Protein AF-A0A095VUU5-F1 (afdb_monomer_lite)

InterPro domains:
  IPR013545 Type II secretion system protein GspG, C-terminal [PF08334] (118-203)
  IPR045584 Pilin-like [SSF54523] (116-202)

Sequence (215 aa):
MLRPIAPLTLAATLLAGCASLERDARDAIIAELPSPYGTSFSALHRFPGEVICGRYTATDLQGFRVETHDFIYSGGKSYRRPTAEQLALFCTDKPATALEKELGMPPWQGGSGTLGQIHADLRALEAAVQAHITETGDVPLQGLQELVPPAAAYLPALPRDPWGNSYRFEVGLGGRTQRDYRLFTLGADNRPGGTGENADVGREHLPYLNRLARL

Radius of gyration: 22.28 Å; chains: 1; bounding box: 57×37×85 Å

pLDDT: mean 90.58, std 13.14, range [41.97, 98.69]

Organism: NCBI:txid1265313

Structure (mmCIF, N/CA/C/O backbone):
data_AF-A0A095VUU5-F1
#
_entry.id   AF-A0A095VUU5-F1
#
loop_
_atom_site.group_PDB
_atom_site.id
_atom_site.type_symbol
_atom_site.label_atom_id
_atom_site.label_alt_id
_atom_site.label_comp_id
_atom_site.label_asym_id
_atom_site.label_entity_id
_atom_site.label_seq_id
_atom_site.pdbx_PDB_ins_code
_atom_site.Cartn_x
_atom_site.Cartn_y
_atom_site.Cartn_z
_atom_site.occupancy
_atom_site.B_iso_or_equiv
_atom_site.auth_seq_id
_atom_site.auth_comp_id
_atom_site.auth_asym_id
_atom_site.auth_atom_id
_atom_site.pdbx_PDB_model_num
ATOM 1 N N . MET A 1 1 ? -28.046 15.975 -63.568 1.00 44.69 1 MET A N 1
ATOM 2 C CA . MET A 1 1 ? -26.694 15.849 -62.981 1.00 44.69 1 MET A CA 1
ATOM 3 C C . MET A 1 1 ? -26.773 16.172 -61.495 1.00 44.69 1 MET A C 1
ATOM 5 O O . MET A 1 1 ? -26.799 17.342 -61.166 1.00 44.69 1 MET A O 1
ATOM 9 N N . LEU A 1 2 ? -26.857 15.179 -60.606 1.00 41.97 2 LEU A N 1
ATOM 10 C CA . LEU A 1 2 ? -26.698 15.376 -59.157 1.00 41.97 2 LEU A CA 1
ATOM 11 C C . LEU A 1 2 ? -25.959 14.145 -58.601 1.00 41.97 2 LEU A C 1
ATOM 13 O O . LEU A 1 2 ? -26.437 13.025 -58.769 1.00 41.97 2 LEU A O 1
ATOM 17 N N . ARG A 1 3 ? -24.772 14.341 -58.013 1.00 44.69 3 ARG A N 1
ATOM 18 C CA . ARG A 1 3 ? -24.004 13.296 -57.304 1.00 44.69 3 ARG A CA 1
ATOM 19 C C . ARG A 1 3 ? -24.334 13.375 -55.809 1.00 44.69 3 ARG A C 1
ATOM 21 O O . ARG A 1 3 ? -24.416 14.493 -55.302 1.00 44.69 3 ARG A O 1
ATOM 28 N N . PRO A 1 4 ? -24.482 12.249 -55.093 1.00 52.34 4 PRO A N 1
ATOM 29 C CA . PRO A 1 4 ? -24.676 12.280 -53.653 1.00 52.34 4 PRO A CA 1
ATOM 30 C C . PRO A 1 4 ? -23.327 12.462 -52.943 1.00 52.34 4 PRO A C 1
ATOM 32 O O . PRO A 1 4 ? -22.320 11.863 -53.324 1.00 52.34 4 PRO A O 1
ATOM 35 N N . ILE A 1 5 ? -23.318 13.312 -51.918 1.00 54.06 5 ILE A N 1
ATOM 36 C CA . ILE A 1 5 ? -22.189 13.533 -51.010 1.00 54.06 5 ILE A CA 1
ATOM 37 C C . ILE A 1 5 ? -22.320 12.513 -49.875 1.00 54.06 5 ILE A C 1
ATOM 39 O O . ILE A 1 5 ? -23.328 12.499 -49.172 1.00 54.06 5 ILE A O 1
ATOM 43 N N . ALA A 1 6 ? -21.323 11.643 -49.718 1.00 49.22 6 ALA A N 1
ATOM 44 C CA . ALA A 1 6 ? -21.236 10.716 -48.591 1.00 49.22 6 ALA A CA 1
ATOM 45 C C . ALA A 1 6 ? -20.668 11.438 -47.352 1.00 49.22 6 ALA A C 1
ATOM 47 O O . ALA A 1 6 ? -19.742 12.241 -47.506 1.00 49.22 6 ALA A O 1
ATOM 48 N N . PRO A 1 7 ? -21.171 11.171 -46.132 1.00 52.31 7 PRO A N 1
ATOM 49 C CA . PRO A 1 7 ? -20.640 11.791 -44.930 1.00 52.31 7 PRO A CA 1
ATOM 50 C C . PRO A 1 7 ? -19.351 11.080 -44.501 1.00 52.31 7 PRO A C 1
ATOM 52 O O . PRO A 1 7 ? -19.304 9.860 -44.356 1.00 52.31 7 PRO A O 1
ATOM 55 N N . LEU A 1 8 ? -18.296 11.866 -44.301 1.00 48.91 8 LEU A N 1
ATOM 56 C CA . LEU A 1 8 ? -17.020 11.420 -43.757 1.00 48.91 8 LEU A CA 1
ATOM 57 C C . LEU A 1 8 ? -17.159 11.310 -42.230 1.00 48.91 8 LEU A C 1
ATOM 59 O O . LEU A 1 8 ? -17.089 12.309 -41.517 1.00 48.91 8 LEU A O 1
ATOM 63 N N . THR A 1 9 ? -17.402 10.107 -41.715 1.00 48.03 9 THR A N 1
ATOM 64 C CA . THR A 1 9 ? -17.365 9.836 -40.272 1.00 48.03 9 THR A CA 1
ATOM 65 C C . THR A 1 9 ? -15.922 9.881 -39.775 1.00 48.03 9 THR A C 1
ATOM 67 O O . THR A 1 9 ? -15.128 8.986 -40.063 1.00 48.03 9 THR A O 1
ATOM 70 N N . LEU A 1 10 ? -15.586 10.935 -39.031 1.00 48.56 10 LEU A N 1
ATOM 71 C CA . LEU A 1 10 ? -14.312 11.091 -38.337 1.00 48.56 10 LEU A CA 1
ATOM 72 C C . LEU A 1 10 ? -14.293 10.153 -37.115 1.00 48.56 10 LEU A C 1
ATOM 74 O O . LEU A 1 10 ? -14.937 10.422 -36.103 1.00 48.56 10 LEU A O 1
ATOM 78 N N . ALA A 1 11 ? -13.581 9.032 -37.211 1.00 52.38 11 ALA A N 1
ATOM 79 C CA . ALA A 1 11 ? -13.318 8.164 -36.068 1.00 52.38 11 ALA A CA 1
ATOM 80 C C . ALA A 1 11 ? -12.203 8.788 -35.210 1.00 52.38 11 ALA A C 1
ATOM 82 O O . ALA A 1 11 ? -11.030 8.747 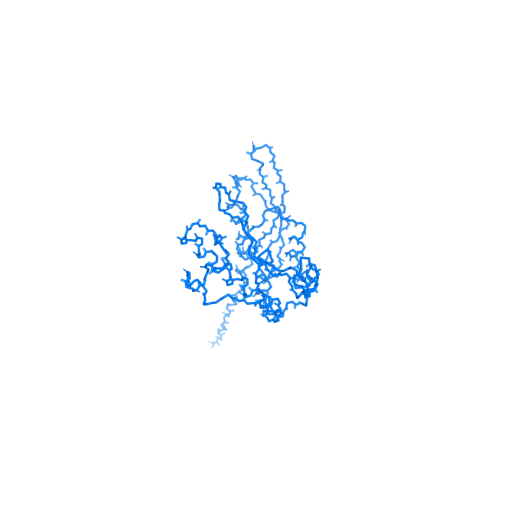-35.577 1.00 52.38 11 ALA A O 1
ATOM 83 N N . ALA A 1 12 ? -12.565 9.397 -34.079 1.00 51.28 12 ALA A N 1
ATOM 84 C CA . ALA A 1 12 ? -11.605 9.892 -33.097 1.00 51.28 12 ALA A CA 1
ATOM 85 C C . ALA A 1 12 ? -10.979 8.705 -32.344 1.00 51.28 12 ALA A C 1
ATOM 87 O O . ALA A 1 12 ? -11.625 8.033 -31.543 1.00 51.28 12 ALA A O 1
ATOM 88 N N . THR A 1 13 ? -9.715 8.421 -32.637 1.00 54.34 13 THR A N 1
ATOM 89 C CA . THR A 1 13 ? -8.928 7.342 -32.030 1.00 54.34 13 THR A CA 1
ATOM 90 C C . THR A 1 13 ? -8.518 7.666 -30.586 1.00 54.34 13 THR A C 1
ATOM 92 O O . THR A 1 13 ? -7.888 8.690 -30.329 1.00 54.34 13 THR A O 1
ATOM 95 N N . LEU A 1 14 ? -8.813 6.740 -29.666 1.00 52.06 14 LEU A N 1
ATOM 96 C CA . LEU A 1 14 ? -8.562 6.712 -28.209 1.00 52.06 14 LEU A CA 1
ATOM 97 C C . LEU A 1 14 ? -7.072 6.705 -27.765 1.00 52.06 14 LEU A C 1
ATOM 99 O O . LEU A 1 14 ? -6.713 6.082 -26.771 1.00 52.06 14 LEU A O 1
ATOM 103 N N . LEU A 1 15 ? -6.166 7.397 -28.459 1.00 53.34 15 LEU A N 1
ATOM 104 C CA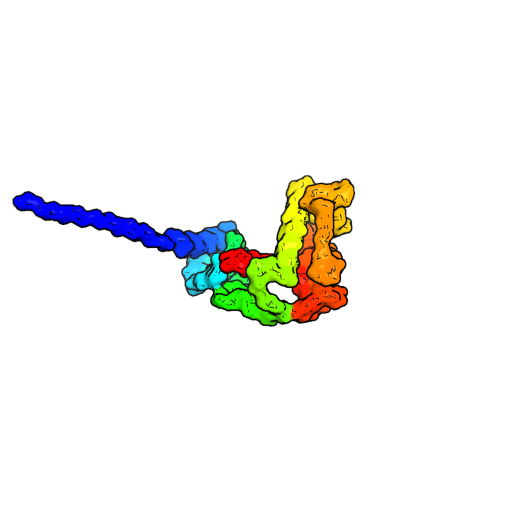 . LEU A 1 15 ? -4.720 7.356 -28.160 1.00 53.34 15 LEU A CA 1
ATOM 105 C C . LEU A 1 15 ? -4.274 8.244 -26.976 1.00 53.34 15 LEU A C 1
ATOM 107 O O . LEU A 1 15 ? -3.115 8.181 -26.562 1.00 53.34 15 LEU A O 1
ATOM 111 N N . ALA A 1 16 ? -5.166 9.059 -26.405 1.00 55.72 16 ALA A N 1
ATOM 112 C CA . ALA A 1 16 ? -4.808 10.064 -25.397 1.00 55.72 16 ALA A CA 1
ATOM 113 C C . ALA A 1 16 ? -4.332 9.476 -24.049 1.00 55.72 16 ALA A C 1
ATOM 115 O O . ALA A 1 16 ? -3.469 10.071 -23.407 1.00 55.72 16 ALA A O 1
ATOM 116 N N . GLY A 1 17 ? -4.834 8.302 -23.643 1.00 60.78 17 GLY A N 1
ATOM 117 C CA . GLY A 1 17 ? -4.508 7.692 -22.341 1.00 60.78 17 GLY A CA 1
ATOM 118 C C . GLY A 1 17 ? -3.165 6.947 -22.284 1.00 60.78 17 GLY A C 1
ATOM 119 O O . GLY A 1 17 ? -2.655 6.629 -21.206 1.00 60.78 17 GLY A O 1
ATOM 120 N N . CYS A 1 18 ? -2.562 6.640 -23.438 1.00 61.84 18 CYS A N 1
ATOM 121 C CA . CYS A 1 18 ? -1.288 5.918 -23.476 1.00 61.84 18 CYS A CA 1
ATOM 122 C C . CYS A 1 18 ? -0.106 6.840 -23.169 1.00 61.84 18 CYS A C 1
ATOM 124 O O . CYS A 1 18 ? 0.719 6.541 -22.305 1.00 61.84 18 CYS A O 1
ATOM 126 N N . ALA A 1 19 ? -0.070 7.985 -23.850 1.00 72.69 19 ALA A N 1
ATO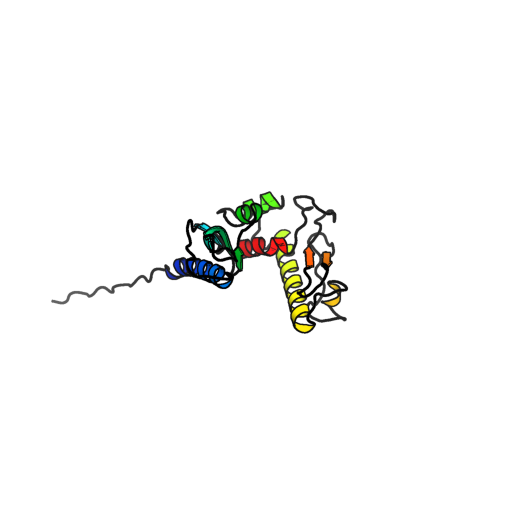M 127 C CA . ALA A 1 19 ? 0.998 8.961 -23.703 1.00 72.69 19 ALA A CA 1
ATOM 128 C C . ALA A 1 19 ? 0.918 9.740 -22.378 1.00 72.69 19 ALA A C 1
ATOM 130 O O . ALA A 1 19 ? 1.931 10.287 -21.953 1.00 72.69 19 ALA A O 1
ATOM 131 N N . SER A 1 20 ? -0.253 9.808 -21.731 1.00 87.12 20 SER A N 1
ATOM 132 C CA . SER A 1 20 ? -0.389 10.466 -20.426 1.00 87.12 20 SER A CA 1
ATOM 133 C C . SER A 1 20 ? 0.335 9.691 -19.331 1.00 87.12 20 SER A C 1
ATOM 135 O O . SER A 1 20 ? 1.223 10.257 -18.718 1.00 87.12 20 SER A O 1
ATOM 137 N N . LEU A 1 21 ? 0.090 8.385 -19.182 1.00 91.69 21 LEU A N 1
ATOM 138 C CA . LEU A 1 21 ? 0.659 7.614 -18.066 1.00 91.69 21 LEU A CA 1
ATOM 139 C C . LEU A 1 21 ? 2.196 7.586 -18.057 1.00 91.69 21 LEU A C 1
ATOM 141 O O . LEU A 1 21 ? 2.809 7.627 -16.998 1.00 91.69 21 LEU A O 1
ATOM 145 N N . GLU A 1 22 ? 2.837 7.500 -19.228 1.00 95.25 22 GLU A N 1
ATOM 146 C CA . GLU A 1 22 ? 4.303 7.568 -19.296 1.00 95.25 22 GLU A CA 1
ATOM 147 C C . GLU A 1 22 ? 4.836 8.954 -18.934 1.00 95.25 22 GLU A C 1
ATOM 149 O O . GLU A 1 22 ? 5.908 9.047 -18.339 1.00 95.25 22 GLU A O 1
ATOM 154 N N . ARG A 1 23 ? 4.118 10.025 -19.298 1.00 95.19 23 ARG A N 1
ATOM 155 C CA . ARG A 1 23 ? 4.467 11.381 -18.863 1.00 95.19 23 ARG A CA 1
ATOM 156 C C . ARG A 1 23 ? 4.270 11.523 -17.362 1.00 95.19 23 ARG A C 1
ATOM 158 O O . ARG A 1 23 ? 5.220 11.900 -16.694 1.00 95.19 23 ARG A O 1
ATOM 165 N N . ASP A 1 24 ? 3.125 11.099 -16.838 1.00 95.12 24 ASP A N 1
ATOM 166 C CA . ASP A 1 24 ? 2.814 11.144 -15.408 1.00 95.12 24 ASP A CA 1
ATOM 167 C C . ASP A 1 24 ? 3.868 10.379 -14.590 1.00 95.12 24 ASP A C 1
ATOM 169 O O . ASP A 1 24 ? 4.329 10.853 -13.553 1.00 95.12 24 ASP A O 1
ATOM 173 N N . ALA A 1 25 ? 4.322 9.225 -15.093 1.00 96.75 25 ALA A N 1
ATOM 174 C CA . ALA A 1 25 ? 5.396 8.451 -14.482 1.00 96.75 25 ALA A CA 1
ATOM 175 C C . ALA A 1 25 ? 6.740 9.196 -14.477 1.00 96.75 25 ALA A C 1
ATOM 177 O O . ALA A 1 25 ? 7.439 9.202 -13.463 1.00 96.75 25 ALA A O 1
ATOM 178 N N . ARG A 1 26 ? 7.114 9.834 -15.593 1.00 96.50 26 ARG A N 1
ATOM 179 C CA . ARG A 1 26 ? 8.351 10.629 -15.687 1.00 96.50 26 ARG A CA 1
ATOM 180 C C . ARG A 1 26 ? 8.296 11.843 -14.769 1.00 96.50 26 ARG A C 1
ATOM 182 O O . ARG A 1 26 ? 9.251 12.082 -14.034 1.00 96.50 26 ARG A O 1
ATOM 189 N N . ASP A 1 27 ? 7.181 12.562 -14.787 1.00 95.75 27 ASP A N 1
ATOM 190 C CA . ASP A 1 27 ? 6.962 13.768 -13.994 1.00 95.75 27 ASP A CA 1
ATOM 191 C C . ASP A 1 27 ? 6.997 13.447 -12.497 1.00 95.75 27 ASP A C 1
ATOM 193 O O . ASP A 1 27 ? 7.649 14.160 -11.734 1.00 95.75 27 ASP A O 1
ATOM 197 N N . ALA A 1 28 ? 6.398 12.326 -12.080 1.00 96.00 28 ALA A N 1
ATOM 198 C CA . ALA A 1 28 ? 6.457 11.861 -10.697 1.00 96.00 28 ALA A CA 1
ATOM 199 C C . ALA A 1 28 ? 7.896 11.569 -10.240 1.00 96.00 28 ALA A C 1
ATOM 201 O O . ALA A 1 28 ? 8.294 11.989 -9.157 1.00 96.00 28 ALA A O 1
ATOM 202 N N . ILE A 1 29 ? 8.707 10.912 -11.078 1.00 96.38 29 ILE A N 1
ATOM 203 C CA . ILE A 1 29 ? 10.118 10.658 -10.753 1.00 96.38 29 ILE A CA 1
ATOM 204 C C . ILE A 1 29 ? 10.906 11.968 -10.685 1.00 96.38 29 ILE A C 1
ATOM 206 O O . ILE A 1 29 ? 11.648 12.176 -9.728 1.00 96.38 29 ILE A O 1
ATOM 210 N N . ILE A 1 30 ? 10.729 12.860 -11.665 1.00 95.12 30 ILE A N 1
ATOM 211 C CA . ILE A 1 30 ? 11.394 14.171 -11.719 1.00 95.12 30 ILE A CA 1
ATOM 212 C C . ILE A 1 30 ? 11.091 14.993 -10.463 1.00 95.12 30 ILE A C 1
ATOM 214 O O . ILE A 1 30 ? 12.011 15.573 -9.887 1.00 95.12 30 ILE A O 1
ATOM 218 N N . ALA A 1 31 ? 9.832 15.012 -10.018 1.00 94.44 31 ALA A N 1
ATOM 219 C CA . ALA A 1 31 ? 9.387 15.785 -8.861 1.00 94.44 31 ALA A CA 1
ATOM 220 C C . ALA A 1 31 ? 10.058 15.362 -7.541 1.00 94.44 31 ALA A C 1
ATOM 222 O O . ALA A 1 31 ? 10.172 16.172 -6.624 1.00 94.44 31 ALA A O 1
ATOM 223 N N . GLU A 1 32 ? 10.524 14.116 -7.434 1.00 92.50 32 GLU A N 1
ATOM 224 C CA . GLU A 1 32 ? 11.185 13.605 -6.230 1.00 92.50 32 GLU A CA 1
ATOM 225 C C . GLU A 1 32 ? 12.721 13.737 -6.260 1.00 92.50 32 GLU A C 1
ATOM 227 O O . GLU A 1 32 ? 13.398 13.437 -5.264 1.00 92.50 32 GLU A O 1
ATOM 232 N N . LEU A 1 33 ? 13.317 14.111 -7.399 1.00 90.19 33 LEU A N 1
ATOM 233 C CA . LEU A 1 33 ? 14.772 14.197 -7.545 1.00 90.19 33 LEU A CA 1
ATOM 234 C C . LEU A 1 33 ? 15.324 15.502 -6.952 1.00 90.19 33 LEU A C 1
ATOM 236 O O . LEU A 1 33 ? 14.838 16.577 -7.291 1.00 90.19 33 LEU A O 1
ATOM 240 N N . PRO A 1 34 ? 16.403 15.441 -6.143 1.00 85.94 34 PRO A N 1
ATOM 241 C CA . PRO A 1 34 ? 17.079 16.645 -5.652 1.00 85.94 34 PRO A CA 1
ATOM 242 C C . PRO A 1 34 ? 17.608 17.541 -6.781 1.00 85.94 34 PRO A C 1
ATOM 244 O O . PRO A 1 34 ? 17.633 18.761 -6.647 1.00 85.94 34 PRO A O 1
ATOM 247 N N . SER A 1 35 ? 18.034 16.931 -7.892 1.00 85.06 35 SER A N 1
ATOM 248 C CA . SER A 1 35 ? 18.458 17.619 -9.110 1.00 85.06 35 SER A CA 1
ATOM 249 C C . SER A 1 35 ? 17.894 16.883 -10.329 1.00 85.06 35 SER A C 1
ATOM 251 O O . SER A 1 35 ? 18.369 15.792 -10.649 1.00 85.06 35 SER A O 1
ATOM 253 N N . PRO A 1 36 ? 16.875 17.436 -11.008 1.00 85.50 36 PRO A N 1
ATOM 254 C CA . PRO A 1 36 ? 16.240 16.773 -12.145 1.00 85.50 36 PRO A CA 1
ATOM 255 C C . PRO A 1 36 ? 17.016 16.945 -13.463 1.00 85.50 36 PRO A C 1
ATOM 257 O O . PRO A 1 36 ? 16.707 16.279 -14.454 1.00 85.50 36 PRO A O 1
ATOM 260 N N . TYR A 1 37 ? 18.017 17.828 -13.510 1.00 83.81 37 TYR A N 1
ATOM 261 C CA . TYR A 1 37 ? 18.756 18.142 -14.733 1.00 83.81 37 TYR A CA 1
ATOM 262 C C . TYR A 1 37 ? 19.526 16.931 -15.271 1.00 83.81 37 TYR A C 1
ATOM 264 O O . TYR A 1 37 ? 20.235 16.254 -14.533 1.00 83.81 37 TYR A O 1
ATOM 272 N N . GLY A 1 38 ? 19.403 16.674 -16.576 1.00 84.50 38 GLY A N 1
ATOM 273 C CA . GLY A 1 38 ? 20.063 15.535 -17.225 1.00 84.50 38 GLY A CA 1
ATOM 274 C C . GLY A 1 38 ? 19.414 14.177 -16.936 1.00 84.50 38 GLY A C 1
ATOM 275 O O . GLY A 1 38 ? 19.950 13.151 -17.356 1.00 84.50 38 GLY A O 1
ATOM 276 N N . THR A 1 39 ? 18.259 14.150 -16.259 1.00 93.25 39 THR A N 1
ATOM 277 C CA . THR A 1 39 ? 17.482 12.920 -16.069 1.00 93.25 39 THR A CA 1
ATOM 278 C C . THR A 1 39 ? 17.005 12.404 -17.420 1.00 93.25 39 THR A C 1
ATOM 280 O O . THR A 1 39 ? 16.299 13.088 -18.160 1.00 93.25 39 THR A O 1
ATOM 283 N N . SER A 1 40 ? 17.382 11.173 -17.736 1.00 95.19 40 SER A N 1
ATOM 284 C CA . SER A 1 40 ? 16.910 10.437 -18.902 1.00 95.19 40 SER A CA 1
ATOM 285 C C . SER A 1 40 ? 16.151 9.206 -18.435 1.00 95.19 40 SER A C 1
ATOM 287 O O . SER A 1 40 ? 16.395 8.707 -17.338 1.00 95.19 40 SER A O 1
ATOM 289 N N . PHE A 1 41 ? 15.233 8.710 -19.260 1.00 97.38 41 PHE A N 1
ATOM 290 C CA . PHE A 1 41 ? 14.479 7.497 -18.962 1.00 97.38 41 PHE A CA 1
ATOM 291 C C . PHE A 1 41 ? 14.619 6.500 -20.102 1.00 97.38 41 PHE A C 1
ATOM 293 O O . PHE A 1 41 ? 14.611 6.883 -21.274 1.00 97.38 41 PHE A O 1
ATOM 300 N N . SER A 1 42 ? 14.711 5.221 -19.760 1.00 97.88 42 SER A N 1
ATOM 301 C CA . SER A 1 42 ? 14.896 4.122 -20.709 1.00 97.88 42 SER A CA 1
ATOM 302 C C . SER A 1 42 ? 14.170 2.860 -20.243 1.00 97.88 42 SER A C 1
ATOM 304 O O . SER A 1 42 ? 13.735 2.784 -19.095 1.00 97.88 42 SER A O 1
ATOM 306 N N . ALA A 1 43 ? 14.009 1.889 -21.150 1.00 96.69 43 ALA A N 1
ATOM 307 C CA . ALA A 1 43 ? 13.340 0.611 -20.882 1.00 96.69 43 ALA A CA 1
ATOM 308 C C . ALA A 1 43 ? 11.959 0.764 -20.209 1.00 96.69 43 ALA A C 1
ATOM 310 O O . ALA A 1 43 ? 11.647 0.050 -19.260 1.00 96.69 43 ALA A O 1
ATOM 311 N N . LEU A 1 44 ? 11.151 1.733 -20.665 1.00 97.06 44 LEU A N 1
ATOM 312 C CA . LEU A 1 44 ? 9.797 1.914 -20.146 1.00 97.06 44 LEU A CA 1
ATOM 313 C C . LEU A 1 44 ? 8.894 0.793 -20.662 1.00 97.06 44 LEU A C 1
ATOM 315 O O . LEU A 1 44 ? 8.787 0.573 -21.869 1.00 97.06 44 LEU A O 1
ATOM 319 N N . HIS A 1 45 ? 8.216 0.130 -19.736 1.00 97.06 45 HIS A N 1
ATOM 320 C CA . HIS A 1 45 ? 7.248 -0.918 -20.005 1.00 97.06 45 HIS A CA 1
ATOM 321 C C . HIS A 1 45 ? 5.969 -0.649 -19.222 1.00 97.06 45 HIS A C 1
ATOM 323 O O . HIS A 1 45 ? 6.003 -0.373 -18.021 1.00 97.06 45 HIS A O 1
ATOM 329 N N . ARG A 1 46 ? 4.834 -0.740 -19.916 1.00 96.19 46 ARG A N 1
ATOM 330 C CA . ARG A 1 46 ? 3.505 -0.645 -19.318 1.00 96.19 46 ARG A CA 1
ATOM 331 C C . ARG A 1 46 ? 3.015 -2.035 -18.936 1.00 96.19 46 ARG A C 1
ATOM 333 O O . ARG A 1 46 ? 3.113 -2.956 -19.739 1.00 96.19 46 ARG A O 1
ATOM 340 N N . PHE A 1 47 ? 2.404 -2.132 -17.763 1.00 96.75 47 PHE A N 1
ATOM 341 C CA . PHE A 1 47 ? 1.728 -3.331 -17.281 1.00 96.75 47 PHE A CA 1
ATOM 342 C C . PHE A 1 47 ? 0.260 -3.027 -16.924 1.00 96.75 47 PHE A C 1
ATOM 344 O O . PHE A 1 47 ? -0.091 -1.861 -16.695 1.00 96.75 47 PHE A O 1
ATOM 351 N N . PRO A 1 48 ? -0.621 -4.046 -16.852 1.00 94.94 48 PRO A N 1
ATOM 352 C CA . PRO A 1 48 ? -2.021 -3.869 -16.456 1.00 94.94 48 PRO A CA 1
ATOM 353 C C . PRO A 1 48 ? -2.181 -3.183 -15.088 1.00 94.94 48 PRO A C 1
ATOM 355 O O . PRO A 1 48 ? -1.366 -3.401 -14.187 1.00 94.94 48 PRO A O 1
ATOM 358 N N . GLY A 1 49 ? -3.244 -2.390 -14.910 1.00 93.56 49 GLY A N 1
ATOM 359 C CA . GLY A 1 49 ? -3.546 -1.698 -13.644 1.00 93.56 49 GLY A CA 1
ATOM 360 C C . GLY A 1 49 ? -2.816 -0.361 -13.451 1.00 93.56 49 GLY A C 1
ATOM 361 O O . GLY A 1 49 ? -2.507 0.011 -12.314 1.00 93.56 49 GLY A O 1
ATOM 362 N N . GLU A 1 50 ? -2.540 0.344 -14.556 1.00 94.38 50 GLU A N 1
ATOM 363 C CA . GLU A 1 50 ? -1.868 1.657 -14.593 1.00 94.38 50 GLU A CA 1
ATOM 364 C C . GLU A 1 50 ? -0.456 1.634 -13.996 1.00 94.38 50 GLU A C 1
ATOM 366 O O . GLU A 1 50 ? -0.109 2.449 -13.140 1.00 94.38 50 GLU A O 1
ATOM 371 N N . VAL A 1 51 ? 0.360 0.676 -14.448 1.00 97.38 51 VAL A N 1
ATOM 372 C CA . VAL A 1 51 ? 1.744 0.526 -13.993 1.00 97.38 51 VAL A CA 1
ATOM 373 C C . VAL A 1 51 ? 2.725 0.816 -15.119 1.00 97.38 51 VAL A C 1
ATOM 375 O O . VAL A 1 51 ? 2.574 0.299 -16.227 1.00 97.38 51 VAL A O 1
ATOM 378 N N . ILE A 1 52 ? 3.753 1.606 -14.817 1.00 97.88 52 ILE A N 1
ATOM 379 C CA . ILE A 1 52 ? 4.941 1.777 -15.656 1.00 97.88 52 ILE A CA 1
ATOM 380 C C . ILE A 1 52 ? 6.154 1.343 -14.843 1.00 97.88 52 ILE A C 1
ATOM 382 O O . ILE A 1 52 ? 6.384 1.872 -13.760 1.00 97.88 52 ILE A O 1
ATOM 386 N N . CYS A 1 53 ? 6.946 0.417 -15.371 1.00 98.38 53 CYS A N 1
ATOM 387 C CA . CYS A 1 53 ? 8.291 0.165 -14.865 1.00 98.38 53 CYS A CA 1
ATOM 388 C C . CYS A 1 53 ? 9.313 0.643 -15.886 1.00 98.38 53 CYS A C 1
ATOM 390 O O . CYS A 1 53 ? 9.064 0.594 -17.090 1.00 98.38 53 CYS A O 1
ATOM 392 N N . GLY A 1 54 ? 10.474 1.075 -15.421 1.00 98.12 54 GLY A N 1
ATOM 393 C CA . GLY A 1 54 ? 11.573 1.405 -16.312 1.00 98.12 54 GLY A CA 1
ATOM 394 C C . GLY A 1 54 ? 12.806 1.827 -15.550 1.00 98.12 54 GLY A C 1
ATOM 395 O O . GLY A 1 54 ? 12.946 1.543 -14.363 1.00 98.12 54 GLY A O 1
ATOM 396 N N . ARG A 1 55 ? 13.703 2.522 -16.243 1.00 98.25 55 ARG A N 1
ATOM 397 C CA . ARG A 1 55 ? 14.960 3.012 -15.683 1.00 98.25 55 ARG A CA 1
ATOM 398 C C . ARG A 1 55 ? 15.055 4.514 -15.843 1.00 98.25 55 ARG A C 1
ATOM 400 O O . ARG A 1 55 ? 14.619 5.047 -16.864 1.00 98.25 55 ARG A O 1
ATOM 407 N N . TYR A 1 56 ? 15.671 5.180 -14.878 1.00 97.12 56 TYR A N 1
ATOM 408 C CA . TYR A 1 56 ? 16.016 6.593 -14.965 1.00 97.12 56 TYR A CA 1
ATOM 409 C C . TYR A 1 56 ? 17.479 6.823 -14.588 1.00 97.12 56 TYR A C 1
ATOM 411 O O . TYR A 1 56 ? 18.052 6.065 -13.802 1.00 97.12 56 TYR A O 1
ATOM 419 N N . THR A 1 57 ? 18.083 7.866 -15.154 1.00 95.38 57 THR A N 1
ATOM 420 C CA . THR A 1 57 ? 19.402 8.347 -14.739 1.00 95.38 57 THR A CA 1
ATOM 421 C C . THR A 1 57 ? 19.259 9.495 -13.758 1.00 95.38 57 THR A C 1
ATOM 423 O O . THR A 1 57 ? 18.482 10.411 -14.002 1.00 95.38 57 THR A O 1
ATOM 426 N N . ALA A 1 58 ? 20.024 9.485 -12.675 1.00 91.12 58 ALA A N 1
ATOM 427 C CA . ALA A 1 58 ? 20.090 10.605 -11.749 1.00 91.12 58 ALA A CA 1
ATOM 428 C C . ALA A 1 58 ? 21.523 10.858 -11.312 1.00 91.12 58 ALA A C 1
ATOM 430 O O . ALA A 1 58 ? 22.318 9.931 -11.159 1.00 91.12 58 ALA A O 1
ATOM 431 N N . THR A 1 59 ? 21.837 12.130 -11.106 1.00 86.50 59 THR A N 1
ATOM 432 C CA . THR A 1 59 ? 23.125 12.523 -10.554 1.00 86.50 59 THR A CA 1
ATOM 433 C C . THR A 1 59 ? 23.145 12.250 -9.050 1.00 86.50 59 THR A C 1
ATOM 435 O O . THR A 1 59 ? 22.142 12.473 -8.365 1.00 86.50 59 THR A O 1
ATOM 438 N N . ASP A 1 60 ? 24.269 11.756 -8.530 1.00 80.94 60 ASP A N 1
ATOM 439 C CA . ASP A 1 60 ? 24.477 11.601 -7.091 1.00 80.94 60 ASP A CA 1
ATOM 440 C C . ASP A 1 60 ? 24.376 12.948 -6.351 1.00 80.94 60 ASP A C 1
ATOM 442 O O . ASP A 1 60 ? 24.411 14.029 -6.947 1.00 80.94 60 ASP A O 1
ATOM 446 N N . LEU A 1 61 ? 24.223 12.896 -5.023 1.00 74.56 61 LEU A N 1
ATOM 447 C CA . LEU A 1 61 ? 24.030 14.099 -4.200 1.00 74.56 61 LEU A CA 1
ATOM 448 C C . LEU A 1 61 ? 25.202 15.085 -4.304 1.00 74.56 61 LEU A C 1
ATOM 450 O O . LEU A 1 61 ? 25.031 16.272 -4.041 1.00 74.56 61 LEU A O 1
ATOM 454 N N . GLN A 1 62 ? 26.386 14.594 -4.666 1.00 78.88 62 GLN A N 1
ATOM 455 C CA . GLN A 1 62 ? 27.598 15.385 -4.817 1.00 78.88 62 GLN A CA 1
ATOM 456 C C . GLN A 1 62 ? 27.782 15.955 -6.233 1.00 78.88 62 GLN A C 1
ATOM 458 O O . GLN A 1 62 ? 28.660 16.792 -6.429 1.00 78.88 62 GLN A O 1
ATOM 463 N N . GLY A 1 63 ? 26.960 15.561 -7.208 1.00 75.25 63 GLY A N 1
ATOM 464 C CA . GLY A 1 63 ? 27.007 16.108 -8.563 1.00 75.25 63 GLY A CA 1
ATOM 465 C C . GLY A 1 63 ? 28.060 15.475 -9.479 1.00 75.25 63 GLY A C 1
ATOM 466 O O . GLY A 1 63 ? 28.309 16.006 -10.560 1.00 75.25 63 GLY A O 1
ATOM 467 N N . PHE A 1 64 ? 28.707 14.381 -9.069 1.00 80.56 64 PHE A N 1
ATOM 468 C CA . PHE A 1 64 ? 29.893 13.839 -9.741 1.00 80.56 64 PHE A CA 1
ATOM 469 C C . PHE A 1 64 ? 29.623 12.580 -10.559 1.00 80.56 64 PHE A C 1
ATOM 471 O O . PHE A 1 64 ? 30.375 12.293 -11.494 1.00 80.56 64 PHE A O 1
ATOM 478 N N . ARG A 1 65 ? 28.582 11.813 -10.223 1.00 85.31 65 ARG A N 1
ATOM 479 C CA . ARG A 1 65 ? 28.256 10.560 -10.918 1.00 85.31 65 ARG A CA 1
ATOM 480 C C . ARG A 1 65 ? 26.826 10.558 -11.405 1.00 85.31 65 ARG A C 1
ATOM 482 O O . ARG A 1 65 ? 25.930 10.940 -10.667 1.00 85.31 65 ARG A O 1
ATOM 489 N N . VAL A 1 66 ? 26.624 10.063 -12.621 1.00 88.25 66 VAL A N 1
ATOM 490 C CA . VAL A 1 66 ? 25.297 9.741 -13.148 1.00 88.25 66 VAL A CA 1
ATOM 491 C C . VAL A 1 66 ? 25.063 8.253 -12.934 1.00 88.25 66 VAL A C 1
ATOM 493 O O . VAL A 1 66 ? 25.744 7.417 -13.528 1.00 88.25 66 VAL A O 1
ATOM 496 N N . GLU A 1 67 ? 24.110 7.924 -12.074 1.00 91.44 67 GLU A N 1
ATOM 497 C CA . GLU A 1 67 ? 23.716 6.553 -11.773 1.00 91.44 67 GLU A CA 1
ATOM 498 C C . GLU A 1 67 ? 22.404 6.209 -12.476 1.00 91.44 67 GLU A C 1
ATOM 500 O O . GLU A 1 67 ? 21.557 7.071 -12.700 1.00 91.44 67 GLU A O 1
ATOM 505 N N . THR A 1 68 ? 22.233 4.937 -12.837 1.00 95.44 68 THR A N 1
ATOM 506 C CA . THR A 1 68 ? 20.983 4.427 -13.412 1.00 95.44 68 THR A CA 1
ATOM 507 C C . THR A 1 68 ? 20.256 3.579 -12.384 1.00 95.44 68 THR A C 1
ATOM 509 O O . THR A 1 68 ? 20.835 2.641 -11.835 1.00 95.44 68 THR A O 1
ATOM 512 N N . HIS A 1 69 ? 18.974 3.853 -12.177 1.00 96.19 69 HIS A N 1
ATOM 513 C CA . HIS A 1 69 ? 18.132 3.129 -11.233 1.00 96.19 69 HIS A CA 1
ATOM 514 C C . HIS A 1 69 ? 16.831 2.685 -11.877 1.00 96.19 69 HIS A C 1
ATOM 516 O O . HIS A 1 69 ? 16.320 3.351 -12.777 1.00 96.19 69 HIS A O 1
ATOM 522 N N . ASP A 1 70 ? 16.288 1.578 -11.382 1.00 98.25 70 ASP A N 1
ATOM 523 C CA . ASP A 1 70 ? 14.938 1.162 -11.727 1.00 98.25 70 ASP A CA 1
ATOM 524 C C . ASP A 1 70 ? 13.915 2.048 -11.003 1.00 98.25 70 ASP A C 1
ATOM 526 O O . ASP A 1 70 ? 14.179 2.610 -9.929 1.00 98.25 70 ASP A O 1
ATOM 530 N N . PHE A 1 71 ? 12.736 2.168 -11.598 1.00 98.31 71 PHE A N 1
ATOM 531 C CA . PHE A 1 71 ? 11.581 2.780 -10.968 1.00 98.31 71 PHE A CA 1
ATOM 532 C C . PHE A 1 71 ? 10.298 2.032 -11.308 1.00 98.31 71 PHE A C 1
ATOM 534 O O . PHE A 1 71 ? 10.189 1.378 -12.348 1.00 98.31 71 PHE A O 1
ATOM 541 N N . ILE A 1 72 ? 9.316 2.186 -10.426 1.00 98.38 72 ILE A N 1
ATOM 542 C CA . ILE A 1 72 ? 7.929 1.782 -10.649 1.00 98.38 72 ILE A CA 1
ATOM 543 C C . ILE A 1 72 ? 7.057 3.019 -10.475 1.00 98.38 72 ILE A C 1
ATOM 545 O O . ILE A 1 72 ? 7.243 3.790 -9.539 1.00 98.38 72 ILE A O 1
ATOM 549 N N . TYR A 1 73 ? 6.078 3.187 -11.346 1.00 97.88 73 TYR A N 1
ATOM 550 C CA . TYR A 1 73 ? 4.973 4.113 -11.172 1.00 97.88 73 TYR A CA 1
ATOM 551 C C . TYR A 1 73 ? 3.671 3.318 -11.160 1.00 97.88 73 TYR A C 1
ATOM 553 O O . TYR A 1 73 ? 3.455 2.490 -12.044 1.00 97.88 73 TYR A O 1
ATOM 561 N N . SER A 1 74 ? 2.822 3.537 -10.158 1.00 96.38 74 SER A N 1
ATOM 562 C CA . SER A 1 74 ? 1.544 2.837 -9.997 1.00 96.38 74 SER A CA 1
ATOM 563 C C . SER A 1 74 ? 0.541 3.717 -9.262 1.00 96.38 74 SER A C 1
ATOM 565 O O . SER A 1 74 ? 0.810 4.162 -8.145 1.00 96.38 74 SER A O 1
ATOM 567 N N . GLY A 1 75 ? -0.630 3.949 -9.865 1.00 89.75 75 GLY A N 1
ATOM 568 C CA . GLY A 1 75 ? -1.747 4.648 -9.216 1.00 89.75 75 GLY A CA 1
ATOM 569 C C . GLY A 1 75 ? -1.368 6.010 -8.622 1.00 89.75 75 GLY A C 1
ATOM 570 O O . GLY A 1 75 ? -1.742 6.307 -7.488 1.00 89.75 75 GLY A O 1
ATOM 571 N N . GLY A 1 76 ? -0.564 6.797 -9.343 1.00 91.06 76 GLY A N 1
ATOM 572 C CA . GLY A 1 76 ? -0.117 8.121 -8.901 1.00 91.06 76 GLY A CA 1
ATOM 573 C C . GLY A 1 76 ? 1.098 8.137 -7.969 1.00 91.06 76 GLY A C 1
ATOM 574 O O . GLY A 1 76 ? 1.583 9.219 -7.651 1.00 91.06 76 GLY A O 1
ATOM 575 N N . LYS A 1 77 ? 1.613 6.980 -7.534 1.00 93.38 77 LYS A N 1
ATOM 576 C CA . LYS A 1 77 ? 2.808 6.887 -6.681 1.00 93.38 77 LYS A CA 1
ATOM 577 C C . LYS A 1 77 ? 4.013 6.396 -7.469 1.00 93.38 77 LYS A C 1
ATOM 579 O O . LYS A 1 77 ? 3.887 5.497 -8.302 1.00 93.38 77 LYS A O 1
ATOM 584 N N . SER A 1 78 ? 5.178 6.964 -7.167 1.00 96.06 78 SER A N 1
ATOM 585 C CA . SER A 1 78 ? 6.462 6.533 -7.712 1.00 96.06 78 SER A CA 1
ATOM 586 C C . SER A 1 78 ? 7.285 5.800 -6.644 1.00 96.06 78 SER A C 1
ATOM 588 O O . SER A 1 78 ? 7.246 6.141 -5.463 1.00 96.06 78 SER A O 1
ATOM 590 N N . TYR A 1 79 ? 8.000 4.757 -7.058 1.00 96.25 79 TYR A N 1
ATOM 591 C CA . TYR A 1 79 ? 8.946 4.003 -6.244 1.00 96.25 79 TYR A CA 1
ATOM 592 C C . TYR A 1 79 ? 10.305 4.103 -6.916 1.00 96.25 79 TYR A C 1
ATOM 594 O O . TYR A 1 79 ? 10.556 3.459 -7.939 1.00 96.25 79 TYR A O 1
ATOM 602 N N . ARG A 1 80 ? 11.185 4.928 -6.353 1.00 95.25 80 ARG A N 1
ATOM 603 C CA . ARG A 1 80 ? 12.575 5.032 -6.796 1.00 95.25 80 ARG A CA 1
ATOM 604 C C . ARG A 1 80 ? 13.404 3.939 -6.141 1.00 95.25 80 ARG A C 1
ATOM 606 O O . ARG A 1 80 ? 13.321 3.764 -4.929 1.00 95.25 80 ARG A O 1
ATOM 613 N N . ARG A 1 81 ? 14.235 3.253 -6.932 1.00 95.06 81 ARG A N 1
ATOM 614 C CA . ARG A 1 81 ? 15.075 2.133 -6.468 1.00 95.06 81 ARG A CA 1
ATOM 615 C C . ARG A 1 81 ? 14.239 1.036 -5.774 1.00 95.06 81 ARG A C 1
ATOM 617 O O . ARG A 1 81 ? 14.498 0.724 -4.612 1.00 95.06 81 ARG A O 1
ATOM 624 N N . PRO A 1 82 ? 13.220 0.487 -6.461 1.00 97.19 82 PRO A N 1
ATOM 625 C CA . PRO A 1 82 ? 12.344 -0.528 -5.893 1.00 97.19 82 PRO A CA 1
ATOM 626 C C . PRO A 1 82 ? 13.110 -1.807 -5.540 1.00 97.19 82 PRO A C 1
ATOM 628 O O . PRO A 1 82 ? 14.135 -2.127 -6.147 1.00 97.19 82 PRO A O 1
ATOM 631 N N . THR A 1 83 ? 12.594 -2.560 -4.571 1.00 96.38 83 THR A N 1
ATOM 632 C CA . THR A 1 83 ? 13.136 -3.874 -4.206 1.00 96.38 83 THR A CA 1
ATOM 633 C C . THR A 1 83 ? 12.849 -4.916 -5.293 1.00 96.38 83 THR A C 1
ATOM 635 O O . THR A 1 83 ? 11.980 -4.735 -6.149 1.00 96.38 83 THR A O 1
ATOM 638 N N . ALA A 1 84 ? 13.554 -6.050 -5.248 1.00 95.50 84 ALA A N 1
ATOM 639 C CA . ALA A 1 84 ? 13.298 -7.165 -6.163 1.00 95.50 84 ALA A CA 1
ATOM 640 C C . ALA A 1 84 ? 11.859 -7.706 -6.043 1.00 95.50 84 ALA A C 1
ATOM 642 O O . ALA A 1 84 ? 11.244 -8.054 -7.048 1.00 95.50 84 ALA A O 1
ATOM 643 N N . GLU A 1 85 ? 11.315 -7.727 -4.826 1.00 93.38 85 GLU A N 1
ATOM 644 C CA . GLU A 1 85 ? 9.934 -8.124 -4.537 1.00 93.38 85 GLU A CA 1
ATOM 645 C C . GLU A 1 85 ? 8.926 -7.148 -5.166 1.00 93.38 85 GLU A C 1
ATOM 647 O O . GLU A 1 85 ? 8.029 -7.560 -5.902 1.00 93.38 85 GLU A O 1
ATOM 652 N N . GLN A 1 86 ? 9.140 -5.837 -4.992 1.00 96.62 86 GLN A N 1
ATOM 653 C CA . GLN A 1 86 ? 8.319 -4.804 -5.631 1.00 96.62 86 GLN A CA 1
ATOM 654 C C . GLN A 1 86 ? 8.339 -4.933 -7.156 1.00 96.62 86 GLN A C 1
ATOM 656 O O . GLN A 1 86 ? 7.289 -4.859 -7.794 1.00 96.62 86 GLN A O 1
ATOM 661 N N . LEU A 1 87 ? 9.512 -5.161 -7.753 1.00 97.25 87 LEU 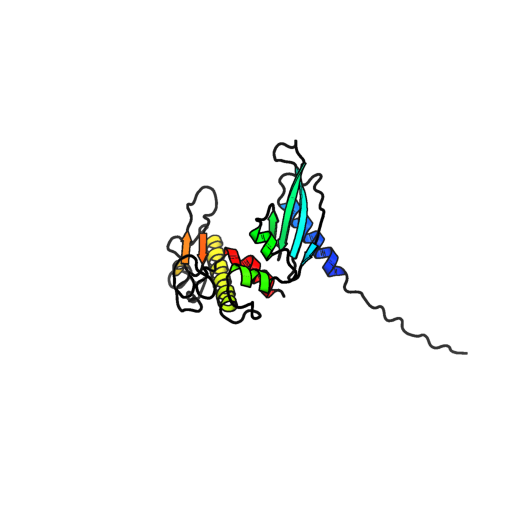A N 1
ATOM 662 C CA . LEU A 1 87 ? 9.633 -5.388 -9.194 1.00 97.25 87 LEU A CA 1
ATOM 663 C C . LEU A 1 87 ? 8.860 -6.640 -9.636 1.00 97.25 87 LEU A C 1
ATOM 665 O O . LEU A 1 87 ? 8.163 -6.586 -10.647 1.00 97.25 87 LEU A O 1
ATOM 669 N N . ALA A 1 88 ? 8.920 -7.738 -8.879 1.00 95.88 88 ALA A N 1
ATOM 670 C CA . ALA A 1 88 ? 8.197 -8.970 -9.198 1.00 95.88 88 ALA A CA 1
ATOM 671 C C . ALA A 1 88 ? 6.667 -8.804 -9.123 1.00 95.88 88 ALA A C 1
ATOM 673 O O . ALA A 1 88 ? 5.941 -9.366 -9.947 1.00 95.88 88 ALA A O 1
ATOM 674 N N . LEU A 1 89 ? 6.177 -8.008 -8.170 1.00 95.94 89 LEU A N 1
ATOM 675 C CA . LEU A 1 89 ? 4.750 -7.755 -7.973 1.00 95.94 89 LEU A CA 1
ATOM 676 C C . LEU A 1 89 ? 4.186 -6.686 -8.924 1.00 95.94 89 LEU A C 1
ATOM 678 O O . LEU A 1 89 ? 3.031 -6.786 -9.351 1.00 95.94 89 LEU A O 1
ATOM 682 N N . PHE A 1 90 ? 4.970 -5.667 -9.296 1.00 97.31 90 PHE A N 1
ATOM 683 C CA . PHE A 1 90 ? 4.520 -4.584 -10.181 1.00 97.31 90 PHE A CA 1
ATOM 684 C C . PHE A 1 90 ? 4.832 -4.819 -11.664 1.00 97.31 90 PHE A C 1
ATOM 686 O O . PHE A 1 90 ? 3.969 -4.593 -12.513 1.00 97.31 90 PHE A O 1
ATOM 693 N N . CYS A 1 91 ? 6.013 -5.319 -12.008 1.00 97.44 91 CYS A N 1
ATOM 694 C CA . CYS A 1 91 ? 6.468 -5.411 -13.397 1.00 97.44 91 CYS A CA 1
ATOM 695 C C . CYS A 1 91 ? 6.092 -6.765 -14.021 1.00 97.44 91 CYS A C 1
ATOM 697 O O . CYS A 1 91 ? 6.944 -7.546 -14.437 1.00 97.44 91 CYS A O 1
ATOM 699 N N . THR A 1 92 ? 4.788 -7.056 -14.040 1.00 97.44 92 THR A N 1
ATOM 700 C CA . THR A 1 92 ? 4.205 -8.318 -14.523 1.00 97.44 92 THR A CA 1
ATOM 701 C C . THR A 1 92 ? 2.851 -8.101 -15.197 1.00 97.44 92 THR A C 1
ATOM 703 O O . THR A 1 92 ? 2.052 -7.269 -14.751 1.00 97.44 92 THR A O 1
ATOM 706 N N . ASP A 1 93 ? 2.569 -8.890 -16.237 1.00 97.19 93 ASP A N 1
ATOM 707 C CA . ASP A 1 93 ? 1.267 -8.950 -16.919 1.00 97.19 93 ASP A CA 1
ATOM 708 C C . ASP A 1 93 ? 0.223 -9.776 -16.154 1.00 97.19 93 ASP A C 1
ATOM 710 O O . ASP A 1 93 ? -0.965 -9.732 -16.469 1.00 97.19 93 ASP A O 1
ATOM 714 N N . LYS A 1 94 ? 0.652 -10.532 -15.134 1.00 96.81 94 LYS A N 1
ATOM 715 C CA . LYS A 1 94 ? -0.203 -11.410 -14.319 1.00 96.81 94 LYS A CA 1
ATOM 716 C C . LYS A 1 94 ? -0.155 -11.003 -12.841 1.00 96.81 94 LYS A C 1
ATOM 718 O O . LYS A 1 94 ? 0.352 -11.764 -12.015 1.00 96.81 94 LYS A O 1
ATOM 723 N N . PRO A 1 95 ? -0.664 -9.812 -12.482 1.00 96.00 95 PRO A N 1
ATOM 724 C CA . PRO A 1 95 ? -0.537 -9.278 -11.127 1.00 96.00 95 PRO A CA 1
ATOM 725 C C . PRO A 1 95 ? -1.235 -10.135 -10.065 1.00 96.00 95 PRO A C 1
ATOM 727 O O . PRO A 1 95 ? -0.695 -10.297 -8.977 1.00 96.00 95 PRO A O 1
ATOM 730 N N . ALA A 1 96 ? -2.394 -10.729 -10.375 1.00 94.69 96 ALA A N 1
ATOM 731 C CA . ALA A 1 96 ? -3.109 -11.583 -9.422 1.00 94.69 96 ALA A CA 1
ATOM 732 C C . ALA A 1 96 ? -2.297 -12.840 -9.074 1.00 94.69 96 ALA A C 1
ATOM 734 O O . ALA A 1 96 ? -2.146 -13.165 -7.904 1.00 94.69 96 ALA A O 1
ATOM 735 N N . THR A 1 97 ? -1.704 -13.486 -10.083 1.00 95.88 97 THR A N 1
ATOM 736 C CA . THR A 1 97 ? -0.824 -14.650 -9.896 1.00 95.88 97 THR A CA 1
ATOM 737 C C . THR A 1 97 ? 0.459 -14.288 -9.150 1.00 95.88 97 THR A C 1
ATOM 739 O O . THR A 1 97 ? 0.965 -15.091 -8.374 1.00 95.88 97 THR A O 1
ATOM 742 N N . ALA A 1 98 ? 1.009 -13.091 -9.378 1.00 95.88 98 ALA A N 1
ATOM 743 C CA . ALA A 1 98 ? 2.191 -12.638 -8.652 1.00 95.88 98 ALA A CA 1
ATOM 744 C C . ALA A 1 98 ? 1.899 -12.474 -7.153 1.00 95.88 98 ALA A C 1
ATOM 746 O O . ALA A 1 98 ? 2.679 -12.955 -6.337 1.00 95.88 98 ALA A O 1
ATOM 747 N N . LEU A 1 99 ? 0.754 -11.877 -6.798 1.00 95.06 99 LEU A N 1
ATOM 748 C CA . LEU A 1 99 ? 0.345 -11.733 -5.400 1.00 95.06 99 LEU A CA 1
ATOM 749 C C . LEU A 1 99 ? -0.026 -13.077 -4.753 1.00 95.06 99 LEU A C 1
ATOM 751 O O . LEU A 1 99 ? 0.337 -13.324 -3.610 1.00 95.06 99 LEU A O 1
ATOM 755 N N . GLU A 1 100 ? -0.708 -13.962 -5.484 1.00 94.94 100 GLU A N 1
ATOM 756 C CA . GLU A 1 100 ? -0.991 -15.333 -5.033 1.00 94.94 100 GLU A CA 1
ATOM 757 C C . GLU A 1 100 ? 0.302 -16.090 -4.710 1.00 94.94 100 GLU A C 1
ATOM 759 O O . GLU A 1 100 ? 0.378 -16.766 -3.691 1.00 94.94 100 GLU A O 1
ATOM 764 N N . LYS A 1 101 ? 1.344 -15.950 -5.537 1.00 95.44 101 LYS A N 1
ATOM 765 C CA . LYS A 1 101 ? 2.647 -16.572 -5.275 1.00 95.44 101 LYS A CA 1
ATOM 766 C C . LYS A 1 101 ? 3.322 -16.013 -4.019 1.00 95.44 101 LYS A C 1
ATOM 768 O O . LYS A 1 101 ? 3.981 -16.774 -3.320 1.00 95.44 101 LYS A O 1
ATOM 773 N N . GLU A 1 102 ? 3.183 -14.713 -3.775 1.00 94.19 102 GLU A N 1
ATOM 774 C CA . GLU A 1 102 ? 3.763 -14.041 -2.609 1.00 94.19 102 GLU A CA 1
ATOM 775 C C . GLU A 1 102 ? 3.079 -14.485 -1.312 1.00 94.19 102 GLU A C 1
ATOM 777 O O . GLU A 1 102 ? 3.733 -14.925 -0.374 1.00 94.19 102 GLU A O 1
ATOM 782 N N . LEU A 1 103 ? 1.745 -14.427 -1.282 1.00 95.56 103 LEU A N 1
ATOM 783 C CA . LEU A 1 103 ? 0.971 -14.661 -0.063 1.00 95.56 103 LEU A CA 1
ATOM 784 C C . LEU A 1 103 ? 0.552 -16.122 0.120 1.00 95.56 103 LEU A C 1
ATOM 786 O O . LEU A 1 103 ? 0.152 -16.517 1.209 1.00 95.56 103 LEU A O 1
ATOM 790 N N . GLY A 1 104 ? 0.556 -16.933 -0.938 1.00 96.00 104 GLY A N 1
ATOM 791 C CA . GLY A 1 104 ? -0.075 -18.258 -0.962 1.00 96.00 104 GLY A CA 1
ATOM 792 C C . GLY A 1 104 ? -1.607 -18.218 -0.877 1.00 96.00 104 GLY A C 1
ATOM 793 O O . GLY A 1 104 ? -2.235 -19.252 -0.656 1.00 96.00 104 GLY A O 1
ATOM 794 N N . MET A 1 105 ? -2.213 -17.032 -0.988 1.00 94.06 105 MET A N 1
ATOM 795 C CA . MET A 1 105 ? -3.655 -16.817 -0.854 1.00 94.06 105 MET A CA 1
ATOM 796 C C . MET A 1 105 ? -4.399 -17.045 -2.171 1.00 94.06 105 MET A C 1
ATOM 798 O O . MET A 1 105 ? -3.815 -16.823 -3.233 1.00 94.06 105 MET A O 1
ATOM 802 N N . PRO A 1 106 ? -5.702 -17.400 -2.124 1.00 91.19 106 PRO A N 1
ATOM 803 C CA . PRO A 1 106 ? -6.525 -17.491 -3.323 1.00 91.19 106 PRO A CA 1
ATOM 804 C C . PRO A 1 106 ? -6.413 -16.228 -4.190 1.00 91.19 106 PRO A C 1
ATOM 806 O O . PRO A 1 106 ? -6.318 -15.121 -3.643 1.00 91.19 106 PRO A O 1
ATOM 809 N N . PRO A 1 107 ? -6.463 -16.368 -5.527 1.00 89.06 107 PRO A N 1
ATOM 810 C CA . PRO A 1 107 ? -6.291 -15.245 -6.435 1.00 89.06 107 PRO A CA 1
ATOM 811 C C . PRO A 1 107 ? -7.344 -14.171 -6.177 1.00 89.06 107 PRO A C 1
ATOM 813 O O . PRO A 1 107 ? -8.441 -14.451 -5.700 1.00 89.06 107 PRO A O 1
ATOM 816 N N . TRP A 1 108 ? -7.019 -12.929 -6.526 1.00 92.00 108 TRP A N 1
ATOM 817 C CA . TRP A 1 108 ? -7.927 -11.794 -6.381 1.00 92.00 108 TRP A CA 1
ATOM 818 C C . TRP A 1 108 ? -9.265 -12.017 -7.096 1.00 92.00 108 TRP A C 1
ATOM 820 O O . TRP A 1 108 ? -9.308 -12.223 -8.308 1.00 92.00 108 TRP A O 1
ATOM 830 N N . GLN A 1 109 ? -10.364 -11.913 -6.345 1.00 89.50 109 GLN A N 1
ATOM 831 C CA . GLN A 1 109 ? -11.728 -12.188 -6.815 1.00 89.50 109 GLN A CA 1
ATOM 832 C C . GLN A 1 109 ? -12.508 -10.883 -7.025 1.00 89.50 109 GLN A C 1
ATOM 834 O O . GLN A 1 109 ? -13.639 -10.737 -6.563 1.00 89.50 109 GLN A O 1
ATOM 839 N N . GLY A 1 110 ? -11.883 -9.881 -7.650 1.00 88.19 110 GLY A N 1
ATOM 840 C CA . GLY A 1 110 ? -12.547 -8.611 -7.973 1.00 88.19 110 GLY A CA 1
ATOM 841 C C . GLY A 1 110 ? -13.020 -7.824 -6.745 1.00 88.19 110 GLY A C 1
ATOM 842 O O . GLY A 1 110 ? -14.087 -7.221 -6.777 1.00 88.19 110 GLY A O 1
ATOM 843 N N . GLY A 1 111 ? -12.270 -7.875 -5.642 1.00 87.62 111 GLY A N 1
ATOM 844 C CA . GLY A 1 111 ? -12.625 -7.200 -4.388 1.00 87.62 111 GLY A CA 1
ATOM 845 C C . GLY A 1 111 ? -13.565 -7.986 -3.479 1.00 87.62 111 GLY A C 1
ATOM 846 O O . GLY A 1 111 ? -13.915 -7.498 -2.409 1.00 87.62 111 GLY A O 1
ATOM 847 N N . SER A 1 112 ? -13.937 -9.208 -3.862 1.00 90.31 112 SER A N 1
ATOM 848 C CA . SER A 1 112 ? -14.624 -10.157 -2.985 1.00 90.31 112 SER A CA 1
ATOM 849 C C . SER A 1 112 ? -13.649 -11.146 -2.327 1.00 90.31 112 SER A C 1
ATOM 851 O O . SER A 1 112 ? -12.452 -11.172 -2.634 1.00 90.31 112 SER A O 1
ATOM 853 N N . GLY A 1 113 ? -14.163 -11.957 -1.399 1.00 93.31 113 GLY A N 1
ATOM 854 C CA . GLY A 1 113 ? -13.377 -12.936 -0.649 1.00 93.31 113 GLY A CA 1
ATOM 855 C C . GLY A 1 113 ? -12.429 -12.311 0.380 1.00 93.31 113 GLY A C 1
ATOM 856 O O . GLY A 1 113 ? -12.501 -11.120 0.683 1.00 93.31 113 GLY A O 1
ATOM 857 N N . THR A 1 114 ? -11.522 -13.133 0.909 1.00 96.00 114 THR A N 1
ATOM 858 C CA . THR A 1 114 ? -10.626 -12.795 2.027 1.00 96.00 114 THR A CA 1
ATOM 859 C C . THR A 1 114 ? -9.769 -11.560 1.746 1.00 96.00 114 THR A C 1
ATOM 861 O O . THR A 1 114 ? -9.799 -10.599 2.510 1.00 96.00 114 THR A O 1
ATOM 864 N N . LEU A 1 115 ? -9.051 -11.539 0.615 1.00 96.50 115 LEU A N 1
ATOM 865 C CA . LEU A 1 115 ? -8.219 -10.392 0.228 1.00 96.50 115 LEU A CA 1
ATOM 866 C C . LEU A 1 115 ? -9.046 -9.138 -0.078 1.00 96.50 115 LEU A C 1
ATOM 868 O O . LEU A 1 115 ? -8.576 -8.030 0.163 1.00 96.50 115 LEU A O 1
ATOM 872 N N . GLY A 1 116 ? -10.265 -9.302 -0.594 1.00 97.06 116 GLY A N 1
ATOM 873 C CA . GLY A 1 116 ? -11.179 -8.195 -0.863 1.00 97.06 116 GLY A CA 1
ATOM 874 C C . GLY A 1 116 ? -11.640 -7.492 0.411 1.00 97.06 116 GLY A C 1
ATOM 875 O O . GLY A 1 116 ? -11.551 -6.268 0.511 1.00 97.06 116 GLY A O 1
ATOM 876 N N . GLN A 1 117 ? -12.053 -8.267 1.418 1.00 97.88 117 GLN A N 1
ATOM 877 C CA . GLN A 1 117 ? -12.403 -7.727 2.731 1.00 97.88 117 GLN A CA 1
ATOM 878 C C . GLN A 1 117 ? -11.188 -7.073 3.404 1.00 97.88 117 GLN A C 1
ATOM 880 O O . GLN A 1 117 ? -11.278 -5.917 3.810 1.00 97.88 117 GLN A O 1
ATOM 885 N N . ILE A 1 118 ? -10.031 -7.751 3.433 1.00 98.25 118 ILE A N 1
ATOM 886 C CA . ILE A 1 118 ? -8.801 -7.186 4.012 1.00 98.25 118 ILE A CA 1
ATOM 887 C C . ILE A 1 118 ? -8.419 -5.870 3.325 1.00 98.25 118 ILE A C 1
ATOM 889 O O . ILE A 1 118 ? -8.057 -4.908 3.998 1.00 98.25 118 ILE A O 1
ATOM 893 N N . HIS A 1 119 ? -8.526 -5.795 1.995 1.00 98.31 119 HIS A N 1
ATOM 894 C CA . HIS A 1 119 ? -8.270 -4.569 1.237 1.00 98.31 119 HIS A CA 1
ATOM 895 C C . HIS A 1 119 ? -9.204 -3.428 1.647 1.00 98.31 119 HIS A C 1
ATOM 897 O O . HIS A 1 119 ? -8.735 -2.310 1.877 1.00 98.31 119 HIS A O 1
ATOM 903 N N . ALA A 1 120 ? -10.506 -3.697 1.752 1.00 98.31 120 ALA A N 1
ATOM 904 C CA . ALA A 1 120 ? -11.494 -2.703 2.157 1.00 98.31 120 ALA A CA 1
ATOM 905 C C . ALA A 1 120 ? -11.238 -2.194 3.586 1.00 98.31 120 ALA A C 1
ATOM 907 O O . ALA A 1 120 ? -11.191 -0.980 3.805 1.00 98.31 120 ALA A O 1
ATOM 908 N N . ASP A 1 121 ? -10.999 -3.111 4.522 1.00 98.62 121 ASP A N 1
ATOM 909 C CA . ASP A 1 121 ? -10.779 -2.808 5.935 1.00 98.62 121 ASP A CA 1
ATOM 910 C C . ASP A 1 121 ? -9.481 -2.021 6.148 1.00 98.62 121 ASP A C 1
ATOM 912 O O . ASP A 1 121 ? -9.491 -0.965 6.784 1.00 98.62 121 ASP A O 1
ATOM 916 N N . LEU A 1 122 ? -8.366 -2.467 5.555 1.00 98.69 122 LEU A N 1
ATOM 917 C CA . LEU A 1 122 ? -7.082 -1.766 5.643 1.00 98.69 122 LEU A CA 1
ATOM 918 C C . LEU A 1 122 ? -7.150 -0.364 5.031 1.00 98.69 122 LEU A C 1
ATOM 920 O O . LEU A 1 122 ? -6.564 0.563 5.585 1.00 98.69 122 LEU A O 1
ATOM 924 N N . ARG A 1 123 ? -7.885 -0.174 3.925 1.00 98.25 123 ARG A N 1
ATOM 925 C CA . ARG A 1 123 ? -8.098 1.162 3.347 1.00 98.25 123 ARG A CA 1
ATOM 926 C C . ARG A 1 123 ? -8.902 2.072 4.270 1.00 98.25 123 ARG A C 1
ATOM 928 O O . ARG A 1 123 ? -8.569 3.250 4.383 1.00 98.25 123 ARG A O 1
ATOM 935 N N . ALA A 1 124 ? -9.954 1.554 4.902 1.00 98.50 124 ALA A N 1
ATOM 936 C CA . ALA A 1 124 ? -10.762 2.322 5.846 1.00 98.50 124 ALA A CA 1
ATOM 937 C C . ALA A 1 124 ? -9.942 2.720 7.084 1.00 98.50 124 ALA A C 1
ATOM 939 O O . ALA A 1 124 ? -9.969 3.878 7.501 1.00 98.50 124 ALA A O 1
ATOM 940 N N . LEU A 1 125 ? -9.161 1.782 7.624 1.00 98.62 125 LEU A N 1
ATOM 941 C CA . LEU A 1 125 ? -8.264 2.015 8.754 1.00 98.62 125 LEU A CA 1
ATOM 942 C C . LEU A 1 125 ? -7.137 3.000 8.404 1.00 98.62 125 LEU A C 1
ATOM 944 O O . LEU A 1 125 ? -6.907 3.932 9.168 1.00 98.62 125 LEU A O 1
ATOM 948 N N . GLU A 1 126 ? -6.472 2.860 7.251 1.00 98.06 126 GLU A N 1
ATOM 949 C CA . GLU A 1 126 ? -5.428 3.799 6.802 1.00 98.06 126 GLU A CA 1
ATOM 950 C C . GLU A 1 126 ? -5.993 5.216 6.628 1.00 98.06 126 GLU A C 1
ATOM 952 O O . GLU A 1 126 ? -5.383 6.183 7.085 1.00 98.06 126 GLU A O 1
ATOM 957 N N . ALA A 1 127 ? -7.182 5.352 6.029 1.00 98.00 127 ALA A N 1
ATOM 958 C CA . ALA A 1 127 ? -7.845 6.645 5.878 1.00 98.00 127 ALA A CA 1
ATOM 959 C C . ALA A 1 127 ? -8.181 7.287 7.235 1.00 98.00 127 ALA A C 1
ATOM 961 O O . ALA A 1 127 ? -7.969 8.486 7.415 1.00 98.00 127 ALA A O 1
ATOM 962 N N . ALA A 1 128 ? -8.654 6.495 8.199 1.00 98.31 128 ALA A N 1
ATOM 963 C CA . ALA A 1 128 ? -8.961 6.967 9.546 1.00 98.31 128 ALA A CA 1
ATOM 964 C C . ALA A 1 128 ? -7.704 7.383 10.324 1.00 98.31 128 ALA A C 1
ATOM 966 O O . ALA A 1 128 ? -7.689 8.448 10.938 1.00 98.31 128 ALA A O 1
ATOM 967 N N . VAL A 1 129 ? -6.625 6.595 10.244 1.00 97.94 129 VAL A N 1
ATOM 968 C CA . VAL A 1 129 ? -5.317 6.964 10.810 1.00 97.94 129 VAL A CA 1
ATOM 969 C C . VAL A 1 129 ? -4.809 8.256 10.172 1.00 97.94 129 VAL A C 1
ATOM 971 O O . VAL A 1 129 ? -4.332 9.141 10.875 1.00 97.94 129 VAL A O 1
ATOM 974 N N . GLN A 1 130 ? -4.937 8.410 8.853 1.00 97.06 130 GLN A N 1
ATOM 975 C CA . GLN A 1 130 ? -4.494 9.621 8.168 1.00 97.06 130 GLN A CA 1
ATOM 976 C C . GLN A 1 130 ? -5.307 10.853 8.580 1.00 97.06 130 GLN A C 1
ATOM 978 O O . GLN A 1 130 ? -4.721 11.917 8.775 1.00 97.06 130 GLN A O 1
ATOM 983 N N . ALA A 1 131 ? -6.623 10.717 8.749 1.00 97.50 131 ALA A N 1
ATOM 984 C CA . ALA A 1 131 ? -7.471 11.788 9.264 1.00 97.50 131 ALA A CA 1
ATOM 985 C C . ALA A 1 131 ? -7.069 12.182 10.695 1.00 97.50 131 ALA A C 1
ATOM 987 O O . ALA A 1 131 ? -6.886 13.366 10.969 1.00 97.50 131 ALA A O 1
ATOM 988 N N . HIS A 1 132 ? -6.816 11.194 11.560 1.00 97.12 132 HIS A N 1
ATOM 989 C CA . HIS A 1 132 ? -6.297 11.422 12.907 1.00 97.12 132 HIS A CA 1
ATOM 990 C C . HIS A 1 132 ? -4.970 12.189 12.898 1.00 97.12 132 HIS A C 1
ATOM 992 O O . HIS A 1 132 ? -4.815 13.155 13.641 1.00 97.12 132 HIS A O 1
ATOM 998 N N . ILE A 1 133 ? -4.024 11.801 12.037 1.00 95.62 133 ILE A N 1
ATOM 999 C CA . ILE A 1 133 ? -2.744 12.507 11.872 1.00 95.62 133 ILE A CA 1
ATOM 1000 C C . ILE A 1 133 ? -2.969 13.948 11.419 1.00 95.62 133 ILE A C 1
ATOM 1002 O O . ILE A 1 133 ? -2.314 14.859 11.915 1.00 95.62 133 ILE A O 1
ATOM 1006 N N . THR A 1 134 ? -3.875 14.170 10.469 1.00 96.19 134 THR A N 1
ATOM 1007 C CA . THR A 1 134 ? -4.167 15.511 9.956 1.00 96.19 134 THR A CA 1
ATOM 1008 C C . THR A 1 134 ? -4.758 16.422 11.032 1.00 96.19 134 THR A C 1
ATOM 1010 O O . THR A 1 134 ? -4.444 17.610 11.043 1.00 96.19 134 THR A O 1
ATOM 1013 N N . GLU A 1 135 ? -5.579 15.887 11.935 1.00 95.69 135 GLU A N 1
ATOM 1014 C CA . GLU A 1 135 ? -6.233 16.666 12.989 1.00 95.69 135 GLU A CA 1
ATOM 1015 C C . GLU A 1 135 ? -5.349 16.860 14.230 1.00 95.69 135 GLU A C 1
ATOM 1017 O O . GLU A 1 135 ? -5.266 17.962 14.769 1.00 95.69 135 GLU A O 1
ATOM 1022 N N . THR A 1 136 ? -4.665 15.807 14.679 1.00 94.00 136 THR A N 1
ATOM 1023 C CA . THR A 1 136 ? -3.919 15.803 15.952 1.00 94.00 136 THR A CA 1
ATOM 1024 C C . THR A 1 136 ? -2.414 16.004 15.782 1.00 94.00 136 THR A C 1
ATOM 1026 O O . THR A 1 136 ? -1.720 16.353 16.736 1.00 94.00 136 THR A O 1
ATOM 1029 N N . GLY A 1 137 ? -1.897 15.801 14.570 1.00 92.62 137 GLY A N 1
ATOM 1030 C CA . GLY A 1 137 ? -0.477 15.898 14.243 1.00 92.62 137 GLY A CA 1
ATOM 1031 C C . GLY A 1 137 ? 0.346 14.634 14.514 1.00 92.62 137 GLY A C 1
ATOM 1032 O O . GLY A 1 137 ? 1.539 14.647 14.224 1.00 92.62 137 GLY A O 1
ATOM 1033 N N . ASP A 1 138 ? -0.232 13.546 15.038 1.00 92.69 138 ASP A N 1
ATOM 1034 C CA . ASP A 1 138 ? 0.489 12.282 15.278 1.00 92.69 138 ASP A CA 1
ATOM 1035 C C . ASP A 1 138 ? -0.404 11.054 14.992 1.00 92.69 138 ASP A C 1
ATOM 1037 O O . ASP A 1 138 ? -1.608 11.160 14.745 1.00 92.69 138 ASP A O 1
ATOM 1041 N N . VAL A 1 139 ? 0.197 9.866 14.955 1.00 95.12 139 VAL A N 1
ATOM 1042 C CA . VAL A 1 139 ? -0.524 8.583 14.854 1.00 95.12 139 VAL A CA 1
ATOM 1043 C C . VAL A 1 139 ? -1.288 8.286 16.158 1.00 95.12 139 VAL A C 1
ATOM 1045 O O . VAL A 1 139 ? -0.881 8.787 17.206 1.00 95.12 139 VAL A O 1
ATOM 1048 N N . PRO A 1 140 ? -2.351 7.458 16.147 1.00 95.62 140 PRO A N 1
ATOM 1049 C CA . PRO A 1 140 ? -3.069 7.104 17.374 1.00 95.62 140 PRO A CA 1
ATOM 1050 C C . PRO A 1 140 ? -2.197 6.241 18.306 1.00 95.62 140 PRO A C 1
ATOM 1052 O O . PRO A 1 140 ? -2.006 5.044 18.077 1.00 95.62 140 PRO A O 1
ATOM 1055 N N . LEU A 1 141 ? -1.617 6.848 19.346 1.00 93.69 141 LEU A N 1
ATOM 1056 C CA . LEU A 1 141 ? -0.541 6.247 20.155 1.00 93.69 141 LEU A CA 1
ATOM 1057 C C . LEU A 1 141 ? -1.022 5.114 21.073 1.00 93.69 141 LEU A C 1
ATOM 1059 O O . LEU A 1 141 ? -0.251 4.205 21.373 1.00 93.69 141 LEU A O 1
ATOM 1063 N N . GLN A 1 142 ? -2.282 5.149 21.497 1.00 93.69 142 GLN A N 1
ATOM 1064 C CA . GLN A 1 142 ? -2.964 4.098 22.258 1.00 93.69 142 GLN A CA 1
ATOM 1065 C C . GLN A 1 142 ? -3.631 3.058 21.343 1.00 93.69 142 GLN A C 1
ATOM 1067 O O . GLN A 1 142 ? -4.329 2.164 21.824 1.00 93.69 142 GLN A O 1
ATOM 1072 N N . GLY A 1 143 ? -3.405 3.145 20.028 1.00 95.56 143 GLY A N 1
ATOM 1073 C CA . GLY A 1 143 ? -3.884 2.191 19.036 1.00 95.56 143 GLY A CA 1
ATOM 1074 C C . GLY A 1 143 ? -5.205 2.579 18.376 1.00 95.56 143 GLY A C 1
ATOM 1075 O O . GLY A 1 143 ? -5.754 3.660 18.576 1.00 95.56 143 GLY A O 1
ATOM 1076 N N . LEU A 1 144 ? -5.736 1.663 17.560 1.00 97.31 144 LEU A N 1
ATOM 1077 C CA . LEU A 1 144 ? -6.892 1.923 16.690 1.00 97.31 144 LEU A CA 1
ATOM 1078 C C . LEU A 1 144 ? -8.159 2.339 17.451 1.00 97.31 144 LEU A C 1
ATOM 1080 O O . LEU A 1 144 ? -9.053 2.938 16.866 1.00 97.31 144 LEU A O 1
ATOM 1084 N N . GLN A 1 145 ? -8.251 2.047 18.747 1.00 96.56 145 GLN A N 1
ATOM 1085 C CA . GLN A 1 145 ? -9.378 2.421 19.602 1.00 96.56 145 GLN A CA 1
ATOM 1086 C C . GLN A 1 145 ? -9.571 3.940 19.689 1.00 96.56 145 GLN A C 1
ATOM 1088 O O . GLN A 1 145 ? -10.693 4.386 19.907 1.00 96.56 145 GLN A O 1
ATOM 1093 N N . GLU A 1 146 ? -8.523 4.735 19.457 1.00 97.38 146 GLU A N 1
ATOM 1094 C CA . GLU A 1 146 ? -8.639 6.195 19.354 1.00 97.38 146 GLU A CA 1
ATOM 1095 C C . GLU A 1 146 ? -9.436 6.649 18.124 1.00 97.38 146 GLU A C 1
ATOM 1097 O O . GLU A 1 146 ? -9.922 7.774 18.088 1.00 97.38 146 GLU A O 1
ATOM 1102 N N . LEU A 1 147 ? -9.597 5.787 17.113 1.00 97.69 147 LEU A N 1
ATOM 1103 C CA . LEU A 1 147 ? -10.238 6.146 15.847 1.00 97.69 147 LEU A CA 1
ATOM 1104 C C . LEU A 1 147 ? -11.771 6.049 15.878 1.00 97.69 147 LEU A C 1
ATOM 1106 O O . LEU A 1 147 ? -12.433 6.443 14.914 1.00 97.69 147 LEU A O 1
ATOM 1110 N N . VAL A 1 148 ? -12.333 5.503 16.957 1.00 97.50 148 VAL A N 1
ATOM 1111 C CA . VAL A 1 148 ? -13.756 5.162 17.088 1.00 97.50 148 VAL A CA 1
ATOM 1112 C C . VAL A 1 148 ? -14.382 5.790 18.337 1.00 97.50 148 VAL A C 1
ATOM 1114 O O . VAL A 1 148 ? -13.662 6.215 19.249 1.00 97.50 148 VAL A O 1
ATOM 1117 N N . PRO A 1 149 ? -15.726 5.845 18.428 1.00 96.00 149 PRO A N 1
ATOM 1118 C CA . PRO A 1 149 ? -16.387 6.391 19.604 1.00 96.00 149 PRO A CA 1
ATOM 1119 C C . PRO A 1 149 ? -16.068 5.591 20.880 1.00 96.00 149 PRO A C 1
ATOM 1121 O O . PRO A 1 149 ? -15.923 4.368 20.819 1.00 96.00 149 PRO A O 1
ATOM 1124 N N . PRO A 1 150 ? -16.010 6.245 22.057 1.00 93.69 150 PRO A N 1
ATOM 1125 C CA . PRO A 1 150 ? -16.272 7.668 22.292 1.00 93.69 150 PRO A CA 1
ATOM 1126 C C . PRO A 1 150 ? -15.055 8.585 22.072 1.00 93.69 150 PRO A C 1
ATOM 1128 O O . PRO A 1 150 ? -15.184 9.785 22.291 1.00 93.69 150 PRO A O 1
ATOM 1131 N N . ALA A 1 151 ? -13.889 8.051 21.689 1.00 92.25 151 ALA A N 1
ATOM 1132 C CA . ALA A 1 151 ? -12.655 8.830 21.569 1.00 92.25 151 ALA A CA 1
ATOM 1133 C C . ALA A 1 151 ? -12.684 9.779 20.362 1.00 92.25 151 ALA A C 1
ATOM 1135 O O . ALA A 1 151 ? -12.390 10.964 20.501 1.00 92.25 151 ALA A O 1
ATOM 1136 N N . ALA A 1 152 ? -13.089 9.265 19.200 1.00 92.88 152 ALA A N 1
ATOM 1137 C CA . ALA A 1 152 ? -13.265 10.042 17.978 1.00 92.88 152 ALA A CA 1
ATOM 1138 C C . ALA A 1 152 ? -14.362 9.436 17.091 1.00 92.88 152 ALA A C 1
ATOM 1140 O O . ALA A 1 152 ? -15.010 8.462 17.459 1.00 92.88 152 ALA A O 1
ATOM 1141 N N . ALA A 1 153 ? -14.592 10.009 15.911 1.00 94.56 153 ALA A N 1
ATOM 1142 C CA . ALA A 1 153 ? -15.597 9.524 14.963 1.00 94.56 153 ALA A CA 1
ATOM 1143 C C . ALA A 1 153 ? -15.030 9.350 13.543 1.00 94.56 153 ALA A C 1
ATOM 1145 O O . ALA A 1 153 ? -15.746 9.552 12.563 1.00 94.56 153 ALA A O 1
ATOM 1146 N N . TYR A 1 154 ? -13.749 8.974 13.419 1.00 96.50 154 TYR A N 1
ATOM 1147 C CA . TYR A 1 154 ? -13.136 8.683 12.115 1.00 96.50 154 TYR A CA 1
ATOM 1148 C C . TYR A 1 154 ? -13.684 7.386 11.505 1.00 96.50 154 TYR A C 1
ATOM 1150 O O . TYR A 1 154 ? -13.791 7.267 10.286 1.00 96.50 154 TYR A O 1
ATOM 1158 N N . LEU A 1 155 ? -14.062 6.424 12.354 1.00 96.38 155 LEU A N 1
ATOM 1159 C CA . LEU A 1 155 ? -14.771 5.199 11.988 1.00 96.38 155 LEU A CA 1
ATOM 1160 C C . LEU A 1 155 ? -15.952 4.962 12.938 1.00 96.38 155 LEU A C 1
ATOM 1162 O O . LEU A 1 155 ? -15.854 5.280 14.123 1.00 96.38 155 LEU A O 1
ATOM 1166 N N . PRO A 1 156 ? -17.057 4.354 12.467 1.00 96.25 156 PRO A N 1
ATOM 1167 C CA . PRO A 1 156 ? -18.181 4.012 13.339 1.00 96.25 156 PRO A CA 1
ATOM 1168 C C . PRO A 1 156 ? -17.828 2.891 14.329 1.00 96.25 156 PRO A C 1
ATOM 1170 O O . PRO A 1 156 ? -18.304 2.891 15.461 1.00 96.25 156 PRO A O 1
ATOM 1173 N N . ALA A 1 157 ? -17.005 1.933 13.899 1.00 97.38 157 ALA A N 1
ATOM 1174 C CA . ALA A 1 157 ? -16.484 0.830 14.697 1.00 97.38 157 ALA A CA 1
ATOM 1175 C C . ALA A 1 157 ? -15.218 0.268 14.034 1.00 97.38 157 ALA A C 1
ATOM 1177 O O . ALA A 1 157 ? -14.985 0.491 12.844 1.00 97.38 157 ALA A O 1
ATOM 1178 N N . LEU A 1 158 ? -14.416 -0.480 14.794 1.00 98.06 158 LEU A N 1
ATOM 1179 C CA . LEU A 1 158 ? -13.247 -1.167 14.249 1.00 98.06 158 LEU A CA 1
ATOM 1180 C C . LEU A 1 158 ? -13.678 -2.432 13.494 1.00 98.06 158 LEU A C 1
ATOM 1182 O O . LEU A 1 158 ? -14.371 -3.264 14.092 1.00 98.06 158 LEU A O 1
ATOM 1186 N N . PRO A 1 159 ? -13.270 -2.609 12.223 1.00 98.31 159 PRO A N 1
ATOM 1187 C CA . PRO A 1 159 ? -13.511 -3.852 11.509 1.00 98.31 159 PRO A CA 1
ATOM 1188 C C . PRO A 1 159 ? -12.719 -5.001 12.144 1.00 98.31 159 PRO A C 1
ATOM 1190 O O . PRO A 1 159 ? -11.668 -4.806 12.766 1.00 98.31 159 PRO A O 1
ATOM 1193 N N . ARG A 1 160 ? -13.243 -6.214 11.974 1.00 98.44 160 ARG A N 1
ATOM 1194 C CA . ARG A 1 160 ? -12.526 -7.462 12.242 1.00 98.44 160 ARG A CA 1
ATOM 1195 C C . ARG A 1 160 ? -12.110 -8.058 10.912 1.00 98.44 160 ARG A C 1
ATOM 1197 O O . ARG A 1 160 ? -12.846 -7.932 9.936 1.00 98.44 160 ARG A O 1
ATOM 1204 N N . ASP A 1 161 ? -10.961 -8.712 10.908 1.00 98.25 161 ASP A N 1
ATOM 1205 C CA . ASP A 1 161 ? -10.485 -9.406 9.720 1.00 98.25 161 ASP A CA 1
ATOM 1206 C C . ASP A 1 161 ? -11.416 -10.585 9.342 1.00 98.25 161 ASP A C 1
ATOM 1208 O O . ASP A 1 161 ? -12.347 -10.912 10.094 1.00 98.25 161 ASP A O 1
ATOM 1212 N N . PRO A 1 162 ? -11.198 -11.250 8.190 1.00 97.94 162 PRO A N 1
ATOM 1213 C CA . PRO A 1 162 ? -12.068 -12.331 7.717 1.00 97.94 162 PRO A CA 1
ATOM 1214 C C . PRO A 1 162 ? -12.222 -13.518 8.677 1.00 97.94 162 PRO A C 1
ATOM 1216 O O . PRO A 1 162 ? -13.170 -14.291 8.546 1.00 97.94 162 PRO A O 1
ATOM 1219 N N . TRP A 1 163 ? -11.320 -13.662 9.648 1.00 98.06 163 TRP A N 1
ATOM 1220 C CA . TRP A 1 163 ? -11.323 -14.742 10.635 1.00 98.06 163 TRP A CA 1
ATOM 1221 C C . TRP A 1 163 ? -11.816 -14.280 12.012 1.00 98.06 163 TRP A C 1
ATOM 1223 O O . TRP A 1 163 ? -11.817 -15.049 12.971 1.00 98.06 163 TRP A O 1
ATOM 1233 N N . GLY A 1 164 ? -12.283 -13.033 12.120 1.00 98.06 164 GLY A N 1
ATOM 1234 C CA . GLY A 1 164 ? -12.819 -12.454 13.347 1.00 98.06 164 GLY A CA 1
ATOM 1235 C C . GLY A 1 164 ? -11.755 -11.893 14.294 1.00 98.06 164 GLY A C 1
ATOM 1236 O O . GLY A 1 164 ? -12.104 -11.426 15.388 1.00 98.06 164 GLY A O 1
ATOM 1237 N N . ASN A 1 165 ? -10.481 -11.884 13.903 1.00 98.25 165 ASN A N 1
ATOM 1238 C CA . ASN A 1 165 ? -9.416 -11.300 14.706 1.00 98.25 165 ASN A CA 1
ATOM 1239 C C . ASN A 1 165 ? -9.413 -9.771 14.573 1.00 98.25 165 ASN A C 1
ATOM 1241 O O . ASN A 1 165 ? -9.905 -9.183 13.607 1.00 98.25 165 ASN A O 1
ATOM 1245 N N . SER A 1 166 ? -8.871 -9.103 15.589 1.00 98.19 166 SER A N 1
ATOM 1246 C CA . SER A 1 166 ? -8.641 -7.660 15.526 1.00 98.19 166 SER A CA 1
ATOM 1247 C C . SER A 1 166 ? -7.399 -7.365 14.688 1.00 98.19 166 SER A C 1
ATOM 1249 O O . SER A 1 166 ? -6.365 -8.009 14.881 1.00 98.19 166 SER A O 1
ATOM 1251 N N . TYR A 1 167 ? -7.464 -6.329 13.852 1.00 98.56 167 TYR A N 1
ATOM 1252 C CA . TYR A 1 167 ? -6.280 -5.782 13.192 1.00 98.56 167 TYR A CA 1
ATOM 1253 C C . TYR A 1 167 ? -5.229 -5.325 14.212 1.00 98.56 167 TYR A C 1
ATOM 1255 O O . TYR A 1 167 ? -5.546 -4.811 15.291 1.00 98.56 167 TYR A O 1
ATOM 1263 N N . ARG A 1 168 ? -3.960 -5.524 13.859 1.00 98.12 168 ARG A N 1
ATOM 1264 C CA . ARG A 1 168 ? -2.783 -5.114 14.622 1.00 98.12 168 ARG A CA 1
ATOM 1265 C C . ARG A 1 168 ? -2.341 -3.738 14.169 1.00 98.12 168 ARG A C 1
ATOM 1267 O O . ARG A 1 168 ? -2.303 -3.452 12.975 1.00 98.12 168 ARG A O 1
ATOM 1274 N N . PHE A 1 169 ? -1.997 -2.907 15.140 1.00 98.06 169 PHE A N 1
ATOM 1275 C CA . PHE A 1 169 ? -1.455 -1.581 14.915 1.00 98.06 169 PHE A CA 1
ATOM 1276 C C . PHE A 1 169 ? -0.253 -1.400 15.826 1.00 98.06 169 PHE A C 1
ATOM 1278 O O . PHE A 1 169 ? -0.377 -1.491 17.046 1.00 98.06 169 PHE A O 1
ATOM 1285 N N . GLU A 1 170 ? 0.909 -1.193 15.224 1.00 96.31 170 GLU A N 1
ATOM 1286 C CA . GLU A 1 170 ? 2.176 -1.075 15.936 1.00 96.31 170 GLU A CA 1
ATOM 1287 C C . GLU A 1 170 ? 2.816 0.251 15.560 1.00 96.31 170 GLU A C 1
ATOM 1289 O O . GLU A 1 170 ? 3.027 0.540 14.381 1.00 96.31 170 GLU A O 1
ATOM 1294 N N . VAL A 1 171 ? 3.124 1.062 16.566 1.00 94.50 171 VAL A N 1
ATOM 1295 C CA . VAL A 1 171 ? 3.734 2.377 16.378 1.00 94.50 171 VAL A CA 1
ATOM 1296 C C . VAL A 1 171 ? 5.247 2.251 16.503 1.00 94.50 171 VAL A C 1
ATOM 1298 O O . VAL A 1 171 ? 5.760 1.709 17.484 1.00 94.50 171 VAL A O 1
ATOM 1301 N N . GLY A 1 172 ? 5.967 2.754 15.504 1.00 87.88 172 GLY A N 1
ATOM 1302 C CA . GLY A 1 172 ? 7.419 2.857 15.533 1.00 87.88 172 GLY A CA 1
ATOM 1303 C C . GLY A 1 172 ? 7.910 3.987 16.441 1.00 87.88 172 GLY A C 1
ATOM 1304 O O . GLY A 1 172 ? 7.150 4.820 16.940 1.00 87.88 172 GLY A O 1
ATOM 1305 N N . LEU A 1 173 ? 9.227 4.050 16.644 1.00 79.62 173 LEU A N 1
ATOM 1306 C CA . LEU A 1 173 ? 9.833 5.159 17.380 1.00 79.62 173 LEU A CA 1
ATOM 1307 C C . LEU A 1 173 ? 9.634 6.478 16.618 1.00 79.62 173 LEU A C 1
ATOM 1309 O O . LEU A 1 173 ? 9.803 6.541 15.401 1.00 79.62 173 LEU A O 1
ATOM 1313 N N . GLY A 1 174 ? 9.285 7.539 17.349 1.00 65.06 174 GLY A N 1
ATOM 1314 C CA . GLY A 1 174 ? 9.173 8.888 16.790 1.00 65.06 174 GLY A CA 1
ATOM 1315 C C . GLY A 1 174 ? 10.447 9.703 16.932 1.00 65.06 174 GLY A C 1
ATOM 1316 O O . GLY A 1 174 ? 11.315 9.394 17.747 1.00 65.06 174 GLY A O 1
ATOM 1317 N N . GLY A 1 175 ? 10.540 10.768 16.138 1.00 68.81 175 GLY A N 1
ATOM 1318 C CA . GLY A 1 175 ? 11.688 11.668 16.112 1.00 68.81 175 GLY A CA 1
ATOM 1319 C C . GLY A 1 175 ? 11.320 13.035 15.543 1.00 68.81 175 GLY A C 1
ATOM 1320 O O . GLY A 1 175 ? 10.273 13.586 15.855 1.00 68.81 175 GLY A O 1
ATOM 1321 N N . ARG A 1 176 ? 12.185 13.597 14.690 1.00 69.56 176 ARG A N 1
ATOM 1322 C CA . ARG A 1 176 ? 11.956 14.900 14.025 1.00 69.56 176 ARG A CA 1
ATOM 1323 C C . ARG A 1 176 ? 10.954 14.827 12.861 1.00 69.56 176 ARG A C 1
ATOM 1325 O O . ARG A 1 176 ? 10.708 15.838 12.213 1.00 69.56 176 ARG A O 1
ATOM 1332 N N . THR A 1 177 ? 10.435 13.638 12.574 1.00 79.25 177 THR A N 1
ATOM 1333 C CA . THR A 1 177 ? 9.505 13.324 11.486 1.00 79.25 177 THR A CA 1
ATOM 1334 C C . THR A 1 177 ? 8.305 12.562 12.035 1.00 79.25 177 THR A C 1
ATOM 1336 O O . THR A 1 177 ? 8.363 12.034 13.148 1.00 79.25 177 THR A O 1
ATOM 1339 N N . GLN A 1 178 ? 7.249 12.469 11.223 1.00 83.44 178 GLN A N 1
ATOM 1340 C CA . GLN A 1 178 ? 6.082 11.637 11.506 1.00 83.44 178 GLN A CA 1
ATOM 1341 C C . GLN A 1 178 ? 6.498 10.213 11.896 1.00 83.44 178 GLN A C 1
ATOM 1343 O O . GLN A 1 178 ? 7.394 9.641 11.266 1.00 83.44 178 GLN A O 1
ATOM 1348 N N . ARG A 1 179 ? 5.854 9.652 12.927 1.00 90.44 179 ARG A N 1
ATOM 1349 C CA . ARG A 1 179 ? 6.054 8.252 13.320 1.00 90.44 179 ARG A CA 1
ATOM 1350 C C . ARG A 1 179 ? 5.610 7.322 12.205 1.00 90.44 179 ARG A C 1
ATOM 1352 O O . ARG A 1 179 ? 4.528 7.495 11.643 1.00 90.44 179 ARG A O 1
ATOM 1359 N N . ASP A 1 180 ? 6.432 6.318 11.931 1.00 90.62 180 ASP A N 1
ATOM 1360 C CA . ASP A 1 180 ? 5.993 5.193 11.116 1.00 90.62 180 ASP A CA 1
ATOM 1361 C C . ASP A 1 180 ? 5.122 4.246 11.946 1.00 90.62 180 ASP A C 1
ATOM 13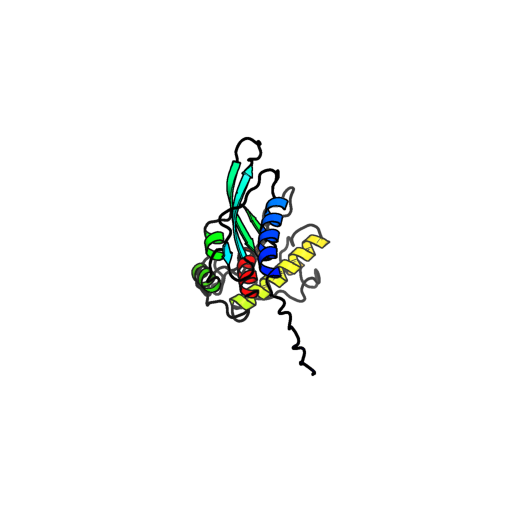63 O O . ASP A 1 180 ? 5.201 4.213 13.179 1.00 90.62 180 ASP A O 1
ATOM 1367 N N . TYR A 1 181 ? 4.278 3.483 11.266 1.00 95.62 181 TYR A N 1
ATOM 1368 C CA . TYR A 1 181 ? 3.402 2.507 11.889 1.00 95.62 181 TYR A CA 1
ATOM 1369 C C . TYR A 1 181 ? 3.153 1.322 10.960 1.00 95.62 181 TYR A C 1
ATOM 1371 O O . TYR A 1 181 ? 3.050 1.465 9.736 1.00 95.62 181 TYR A O 1
ATOM 1379 N N . ARG A 1 182 ? 2.980 0.148 11.568 1.00 97.00 182 ARG A N 1
ATOM 1380 C CA . ARG A 1 182 ? 2.497 -1.062 10.903 1.00 97.00 182 ARG A CA 1
ATOM 1381 C C . ARG A 1 182 ? 1.011 -1.228 11.189 1.00 97.00 182 ARG A C 1
ATOM 1383 O O . ARG A 1 182 ? 0.562 -1.018 12.313 1.00 97.00 182 ARG A O 1
ATOM 1390 N N . LEU A 1 183 ? 0.262 -1.623 10.167 1.00 98.38 183 LEU A N 1
ATOM 1391 C CA . LEU A 1 183 ? -1.164 -1.925 10.248 1.00 98.38 183 LEU A CA 1
ATOM 1392 C C . LEU A 1 183 ? -1.425 -3.200 9.445 1.00 98.38 183 LEU A C 1
ATOM 1394 O O . LEU A 1 183 ? -1.214 -3.187 8.235 1.00 98.38 183 LEU A O 1
ATOM 1398 N N . PHE A 1 184 ? -1.832 -4.288 10.098 1.00 98.56 184 PHE A N 1
ATOM 1399 C CA . PHE A 1 184 ? -1.895 -5.614 9.467 1.00 98.56 184 PHE A CA 1
ATOM 1400 C C . PHE A 1 184 ? -2.813 -6.601 10.200 1.00 98.56 184 PHE A C 1
ATOM 1402 O O . PHE A 1 184 ? -3.208 -6.368 11.341 1.00 98.56 184 PHE A O 1
ATOM 1409 N N . THR A 1 185 ? -3.164 -7.706 9.545 1.00 98.62 185 THR A N 1
ATOM 1410 C CA . THR A 1 185 ? -3.706 -8.928 10.167 1.00 98.62 185 THR A CA 1
ATOM 1411 C C . THR A 1 185 ? -2.627 -10.016 10.182 1.00 98.62 185 THR A C 1
ATOM 1413 O O . THR A 1 185 ? -1.761 -10.025 9.311 1.00 98.62 185 THR A O 1
ATOM 1416 N N . LEU A 1 186 ? -2.689 -10.900 11.183 1.00 98.38 186 LEU A N 1
ATOM 1417 C CA . LEU A 1 186 ? -1.816 -12.068 11.365 1.00 98.38 186 LEU A CA 1
ATOM 1418 C C . LEU A 1 186 ? -2.391 -13.348 10.722 1.00 98.38 186 LEU A C 1
ATOM 1420 O O . LEU A 1 186 ? -2.047 -14.454 11.124 1.00 98.38 186 LEU A O 1
ATOM 1424 N N . GLY A 1 187 ? -3.376 -13.217 9.833 1.00 98.00 187 GLY A N 1
ATOM 1425 C CA . GLY A 1 187 ? -4.030 -14.373 9.233 1.00 98.00 187 GLY A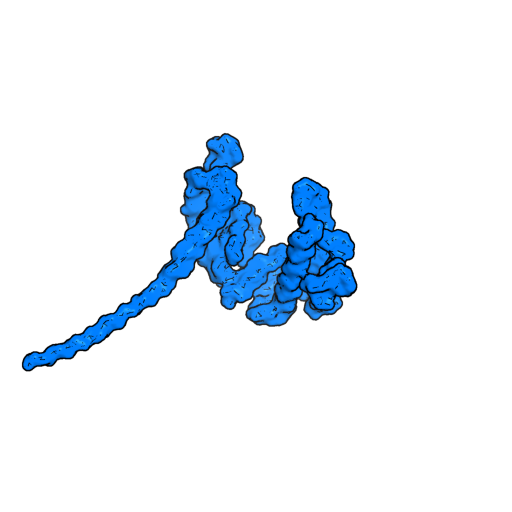 CA 1
ATOM 1426 C C . GLY A 1 187 ? -4.933 -15.159 10.194 1.00 98.00 187 GLY A C 1
ATOM 1427 O O . GLY A 1 187 ? -5.229 -14.752 11.324 1.00 98.00 187 GLY A O 1
ATOM 1428 N N . ALA A 1 188 ? -5.389 -16.318 9.725 1.00 98.31 188 ALA A N 1
ATOM 1429 C CA . ALA A 1 188 ? -6.332 -17.190 10.417 1.00 98.31 188 ALA A CA 1
ATOM 1430 C C . ALA A 1 188 ? -5.771 -17.792 11.712 1.00 98.31 188 ALA A C 1
ATOM 1432 O O . ALA A 1 188 ? -6.507 -17.956 12.687 1.00 98.31 188 ALA A O 1
ATOM 1433 N N . ASP A 1 189 ? -4.477 -18.121 11.740 1.00 97.88 189 ASP A N 1
ATOM 1434 C CA . ASP A 1 189 ? -3.821 -18.701 12.916 1.00 97.88 189 ASP A CA 1
ATOM 1435 C C . ASP A 1 189 ? -3.414 -17.654 13.964 1.00 97.88 189 ASP A C 1
ATOM 1437 O O . ASP A 1 189 ? -3.049 -18.020 15.089 1.00 97.88 189 ASP A O 1
ATOM 1441 N N . ASN A 1 190 ? -3.533 -16.366 13.616 1.00 97.50 190 ASN A N 1
ATOM 1442 C CA . ASN A 1 190 ? -3.207 -15.220 14.450 1.00 97.50 190 ASN A CA 1
ATOM 1443 C C . ASN A 1 190 ? -1.764 -15.297 14.995 1.00 97.50 190 ASN A C 1
ATOM 1445 O O . ASN A 1 190 ? -1.504 -14.999 16.170 1.00 97.50 190 ASN A O 1
ATOM 1449 N N . ARG A 1 191 ? -0.820 -15.723 14.144 1.00 97.56 191 ARG A N 1
ATOM 1450 C CA . ARG A 1 191 ? 0.616 -15.811 14.439 1.00 97.56 191 ARG A CA 1
ATOM 1451 C C . ARG A 1 191 ? 1.436 -15.139 13.335 1.00 97.56 191 ARG A C 1
ATOM 1453 O O . ARG A 1 191 ? 1.027 -15.175 12.190 1.00 97.56 191 ARG A O 1
ATOM 1460 N N . PRO A 1 192 ? 2.611 -14.566 13.658 1.00 96.75 192 PRO A N 1
ATOM 1461 C CA . PRO A 1 192 ? 3.448 -13.931 12.644 1.00 96.75 192 PRO A CA 1
ATOM 1462 C C . PRO A 1 192 ? 3.931 -14.914 11.573 1.00 96.75 192 PRO A C 1
ATOM 1464 O O . PRO A 1 192 ? 4.384 -16.019 11.893 1.00 96.75 192 PRO A O 1
ATOM 1467 N N . GLY A 1 193 ? 3.949 -14.452 10.327 1.00 94.81 193 GLY A N 1
ATOM 1468 C CA . GLY A 1 193 ? 4.403 -15.196 9.160 1.00 94.81 193 GLY A CA 1
ATOM 1469 C C . GLY A 1 193 ? 3.269 -15.946 8.468 1.00 94.81 193 GLY A C 1
ATOM 1470 O O . GLY A 1 193 ? 2.254 -15.361 8.122 1.00 94.81 193 GLY A O 1
ATOM 1471 N N . GLY A 1 194 ? 3.483 -17.234 8.192 1.00 95.69 194 GLY A N 1
ATOM 1472 C CA . GLY A 1 194 ? 2.494 -18.072 7.517 1.00 95.69 194 GLY A CA 1
ATOM 1473 C C . GLY A 1 194 ? 2.372 -17.838 6.005 1.00 95.69 194 GLY A C 1
ATOM 1474 O O . GLY A 1 194 ? 3.105 -17.065 5.396 1.00 95.69 194 GLY A O 1
ATOM 1475 N N . THR A 1 195 ? 1.479 -18.610 5.384 1.00 96.81 195 THR A N 1
ATOM 1476 C CA . THR A 1 195 ? 1.104 -18.523 3.961 1.00 96.81 195 THR A CA 1
ATOM 1477 C C . THR A 1 195 ? -0.371 -18.894 3.824 1.00 96.81 195 THR A C 1
ATOM 1479 O O . THR A 1 195 ? -0.956 -19.494 4.733 1.00 96.81 195 THR A O 1
ATOM 1482 N N . GLY A 1 196 ? -0.982 -18.563 2.691 1.00 97.00 196 GLY A N 1
ATOM 1483 C CA . GLY A 1 196 ? -2.398 -18.805 2.458 1.00 97.00 196 GLY A CA 1
ATOM 1484 C C . GLY A 1 196 ? -3.251 -18.062 3.467 1.00 97.00 196 GLY A C 1
ATOM 1485 O O . GLY A 1 196 ? -3.039 -16.882 3.720 1.00 97.00 196 GLY A O 1
ATOM 1486 N N . GLU A 1 197 ? -4.220 -18.745 4.064 1.00 97.06 197 GLU A N 1
ATOM 1487 C CA . GLU A 1 197 ? -5.088 -18.122 5.066 1.00 97.06 197 GLU A CA 1
ATOM 1488 C C . GLU A 1 197 ? -4.334 -17.664 6.321 1.00 97.06 197 GLU A C 1
ATOM 1490 O O . GLU A 1 197 ? -4.829 -16.804 7.035 1.00 97.06 197 GLU A O 1
ATOM 1495 N N . ASN A 1 198 ? -3.129 -18.182 6.570 1.00 98.06 198 ASN A N 1
ATOM 1496 C CA . ASN A 1 198 ? -2.290 -17.770 7.695 1.00 98.06 198 ASN A CA 1
ATOM 1497 C C . ASN A 1 198 ? -1.298 -16.663 7.322 1.00 98.06 198 ASN A C 1
ATOM 1499 O O . ASN A 1 198 ? -0.436 -16.361 8.127 1.00 98.06 198 ASN A O 1
ATOM 1503 N N . ALA A 1 199 ? -1.337 -16.128 6.097 1.00 97.88 199 ALA A N 1
ATOM 1504 C CA . ALA A 1 199 ? -0.400 -15.091 5.686 1.00 97.88 199 ALA A CA 1
ATOM 1505 C C . ALA A 1 199 ? -0.670 -13.772 6.421 1.00 97.88 199 ALA A C 1
ATOM 1507 O O . ALA A 1 199 ? -1.812 -13.304 6.480 1.00 97.88 199 ALA A O 1
ATOM 1508 N N . ASP A 1 200 ? 0.401 -13.132 6.884 1.00 98.06 200 ASP A N 1
ATOM 1509 C CA . ASP A 1 200 ? 0.361 -11.739 7.312 1.00 98.06 200 ASP A CA 1
ATOM 1510 C C . ASP A 1 200 ? 0.006 -10.829 6.122 1.00 98.06 200 ASP A C 1
ATOM 1512 O O . ASP A 1 200 ? 0.685 -10.828 5.094 1.00 98.06 200 ASP A O 1
ATOM 1516 N N . VAL A 1 201 ? -1.043 -10.014 6.265 1.00 98.06 201 VAL A N 1
ATOM 1517 C CA . VAL A 1 201 ? -1.443 -9.037 5.238 1.00 98.06 201 VAL A CA 1
ATOM 1518 C C . VAL A 1 201 ? -1.664 -7.672 5.871 1.00 98.06 201 VAL A C 1
ATOM 1520 O O . VAL A 1 201 ? -2.481 -7.505 6.779 1.00 98.06 201 VAL A O 1
ATOM 1523 N N . GLY A 1 202 ? -0.953 -6.672 5.360 1.00 97.88 202 GLY A N 1
ATOM 1524 C CA . GLY A 1 202 ? -0.923 -5.331 5.931 1.00 97.88 202 GLY A CA 1
ATOM 1525 C C . GLY A 1 202 ? -0.892 -4.181 4.938 1.00 97.88 202 GLY A C 1
ATOM 1526 O O . GLY A 1 202 ? -1.015 -4.347 3.724 1.00 97.88 202 GLY A O 1
ATOM 1527 N N . ARG A 1 203 ? -0.743 -2.974 5.485 1.00 97.06 203 ARG A N 1
ATOM 1528 C CA . ARG A 1 203 ? -0.668 -1.698 4.763 1.00 97.06 203 ARG A CA 1
ATOM 1529 C C . ARG A 1 203 ? 0.378 -1.724 3.649 1.00 97.06 203 ARG A C 1
ATOM 1531 O O . ARG A 1 203 ? 0.144 -1.166 2.581 1.00 97.06 203 ARG A O 1
ATOM 1538 N N . GLU A 1 204 ? 1.502 -2.398 3.859 1.00 94.25 204 GLU A N 1
ATOM 1539 C CA . GLU A 1 204 ? 2.554 -2.598 2.860 1.00 94.25 204 GLU A CA 1
ATOM 1540 C C . GLU A 1 204 ? 2.065 -3.329 1.597 1.00 94.25 204 GLU A C 1
ATOM 1542 O O . GLU A 1 204 ? 2.606 -3.104 0.515 1.00 94.25 204 GLU A O 1
ATOM 1547 N N . HIS A 1 205 ? 0.985 -4.110 1.701 1.00 96.12 205 HIS A N 1
ATOM 1548 C CA . HIS A 1 205 ? 0.360 -4.806 0.581 1.00 96.12 205 HIS A CA 1
ATOM 1549 C C . HIS A 1 205 ? -0.695 -3.963 -0.158 1.00 96.12 205 HIS A C 1
ATOM 1551 O O . HIS A 1 205 ? -1.058 -4.281 -1.297 1.00 96.12 205 HIS A O 1
ATOM 1557 N N . LEU A 1 206 ? -1.180 -2.865 0.443 1.00 96.50 206 LEU A N 1
ATOM 1558 C CA . LEU A 1 206 ? -2.208 -2.005 -0.157 1.00 96.50 206 LEU A CA 1
ATOM 1559 C C . LEU A 1 206 ? -1.848 -1.504 -1.559 1.00 96.50 206 LEU A C 1
ATOM 1561 O O . LEU A 1 206 ? -2.736 -1.504 -2.407 1.00 96.50 206 LEU A O 1
ATOM 1565 N N . PRO A 1 207 ? -0.604 -1.100 -1.881 1.00 95.75 207 PRO A N 1
ATOM 1566 C CA . PRO A 1 207 ? -0.262 -0.702 -3.242 1.00 95.75 207 PRO A CA 1
ATOM 1567 C C . PRO A 1 207 ? -0.545 -1.772 -4.306 1.00 95.75 207 PRO A C 1
ATOM 1569 O O . PRO A 1 207 ? -1.008 -1.437 -5.400 1.00 95.75 207 PRO A O 1
ATOM 1572 N N . TYR A 1 208 ? -0.319 -3.049 -3.986 1.00 95.00 208 TYR A N 1
ATOM 1573 C CA . TYR A 1 208 ? -0.579 -4.166 -4.896 1.00 95.00 208 TYR A CA 1
ATOM 1574 C C . TYR A 1 208 ? -2.075 -4.472 -4.989 1.00 95.00 208 TYR A C 1
ATOM 1576 O O . TYR A 1 208 ? -2.607 -4.624 -6.087 1.00 95.00 208 TYR A O 1
ATOM 1584 N N . LEU A 1 209 ? -2.783 -4.474 -3.857 1.00 96.56 209 LEU A N 1
ATOM 1585 C CA . LEU A 1 209 ? -4.238 -4.665 -3.824 1.00 96.56 209 LEU A CA 1
ATOM 1586 C C . LEU A 1 209 ? -4.975 -3.523 -4.546 1.00 96.56 209 LEU A C 1
ATOM 1588 O O . LEU A 1 209 ? -5.877 -3.763 -5.344 1.00 96.56 209 LEU A O 1
ATOM 1592 N N . ASN A 1 210 ? -4.522 -2.280 -4.370 1.00 96.38 210 ASN A N 1
ATOM 1593 C CA . ASN A 1 210 ? -5.026 -1.113 -5.095 1.00 96.38 210 ASN A CA 1
ATOM 1594 C C . ASN A 1 210 ? -4.825 -1.252 -6.605 1.00 96.38 210 ASN A C 1
ATOM 1596 O O . ASN A 1 210 ? -5.684 -0.822 -7.370 1.00 96.38 210 ASN A O 1
ATOM 1600 N N . ARG A 1 211 ? -3.704 -1.837 -7.046 1.00 95.44 211 ARG A N 1
ATOM 1601 C CA . ARG A 1 211 ? -3.482 -2.142 -8.464 1.00 95.44 211 ARG A CA 1
ATOM 1602 C C . ARG A 1 211 ? -4.498 -3.160 -8.970 1.00 95.44 211 ARG A C 1
ATOM 1604 O O . ARG A 1 211 ? -5.086 -2.933 -10.020 1.00 95.44 211 ARG A O 1
ATOM 1611 N N . LEU A 1 212 ? -4.708 -4.252 -8.237 1.00 95.94 212 LEU A N 1
ATOM 1612 C CA . LEU A 1 212 ? -5.660 -5.304 -8.610 1.00 95.94 212 LEU A CA 1
ATOM 1613 C C . LEU A 1 212 ? -7.106 -4.798 -8.667 1.00 95.94 212 LEU A C 1
ATOM 1615 O O . LEU A 1 212 ? -7.871 -5.234 -9.518 1.00 95.94 212 LEU A O 1
ATOM 1619 N N . ALA A 1 213 ? -7.463 -3.845 -7.807 1.00 94.94 213 ALA A N 1
ATOM 1620 C CA . ALA A 1 213 ? -8.774 -3.200 -7.810 1.00 94.94 213 ALA A CA 1
ATOM 1621 C C . ALA A 1 213 ? -9.013 -2.254 -9.007 1.00 94.94 213 ALA A C 1
ATOM 1623 O O . ALA A 1 213 ? -10.151 -1.853 -9.230 1.00 94.94 213 ALA A O 1
ATOM 1624 N N . ARG A 1 214 ? -7.969 -1.881 -9.764 1.00 92.75 214 ARG A N 1
ATOM 1625 C CA . ARG A 1 214 ? -8.073 -1.072 -10.998 1.00 92.75 214 ARG A CA 1
ATOM 1626 C C . ARG A 1 214 ? -8.139 -1.913 -12.281 1.00 92.75 214 ARG A C 1
ATOM 1628 O O . ARG A 1 214 ? -8.150 -1.331 -13.365 1.00 92.75 214 ARG A O 1
ATOM 1635 N N . LEU A 1 215 ? -8.076 -3.242 -12.170 1.00 90.62 215 LEU A N 1
ATOM 1636 C CA . LEU A 1 215 ? -8.111 -4.162 -13.313 1.00 90.62 215 LEU A CA 1
ATOM 1637 C C . LEU A 1 215 ? -9.524 -4.396 -13.843 1.00 90.62 215 LEU A C 1
ATOM 1639 O O . LEU A 1 215 ? -10.480 -4.314 -13.043 1.00 90.62 215 LEU A O 1
#

Foldseek 3Di:
DDDDDDDDDDDDDPPPVPVVLVVLQLVQVCVPAPDNPPKDWDPWDDEALSKIKTKIWHAPPVRDDIDIWIWMDHPSHIDTRDDPLCCQQGVDNCNQVSVCVVFVADGDPLLDDQLNQQLVQQVLQVQLQVVCCVVVVAGPPVPSVCSDPPNHPSDPDRDAHPQRHGWDKAWADDDPDYTDIWTWAQFNVRDNDDHYRRHIDTPVCNRSSSSVNSD

Secondary structure (DSSP, 8-state):
--PPPPP-------THHHHHHHHHHHHHHHHH-S--TT--EEEEEEETTTEEEEEEEEE-TTSS-EEEEEEEEETTEEEES--HHHHHHHS-S-HHHHHHHHH-PPPPBTTBHHHHHHHHHHHHHHHHHHHHHHHHSS--TT-GGGGSTTT--SSSSPPBPTTSPBPEEEEPPPSSSPPPEEEEE-TTTTSSS-SGGG--EEGGGHHHHHHHTT-